Protein AF-A0A7S2Z758-F1 (afdb_monomer)

Structure (mmCIF, N/CA/C/O backbone):
data_AF-A0A7S2Z758-F1
#
_entry.id   AF-A0A7S2Z758-F1
#
loop_
_atom_site.group_PDB
_atom_site.id
_atom_site.type_symbol
_atom_site.label_atom_id
_atom_site.label_alt_id
_atom_site.label_comp_id
_atom_site.label_asym_id
_atom_site.label_entity_id
_atom_site.label_seq_id
_atom_site.pdbx_PDB_ins_code
_atom_site.Cartn_x
_atom_site.Cartn_y
_atom_site.Cartn_z
_atom_site.occupancy
_atom_site.B_iso_or_equiv
_atom_site.auth_seq_id
_atom_site.auth_comp_id
_atom_site.auth_asym_id
_atom_site.auth_atom_id
_atom_site.pdbx_PDB_model_num
ATOM 1 N N . LEU A 1 1 ? -15.219 13.578 10.612 1.00 89.44 1 LEU A N 1
ATOM 2 C CA . LEU A 1 1 ? -15.600 12.662 11.712 1.00 89.44 1 LEU A CA 1
ATOM 3 C C . LEU A 1 1 ? -15.166 11.226 11.411 1.00 89.44 1 LEU A C 1
ATOM 5 O O . LEU A 1 1 ? -14.326 10.723 12.140 1.00 89.44 1 LEU A O 1
ATOM 9 N N . ALA A 1 2 ? -15.621 10.621 10.304 1.00 94.50 2 ALA A N 1
ATOM 10 C CA . ALA A 1 2 ? -15.308 9.230 9.942 1.00 94.50 2 ALA A CA 1
ATOM 11 C C . ALA A 1 2 ? -13.802 8.889 9.897 1.00 94.50 2 ALA A C 1
ATOM 13 O O . ALA A 1 2 ? -13.389 7.896 10.484 1.00 94.50 2 ALA A O 1
ATOM 14 N N . SER A 1 3 ? -12.953 9.737 9.299 1.00 95.25 3 SER A N 1
ATOM 15 C CA . SER A 1 3 ? -11.497 9.493 9.274 1.00 95.25 3 SER A CA 1
ATOM 16 C C . SER A 1 3 ? -10.875 9.416 10.672 1.00 95.25 3 SER A C 1
ATOM 18 O O . SER A 1 3 ? -10.011 8.581 10.897 1.00 95.25 3 SER A O 1
ATOM 20 N N . ARG A 1 4 ? -11.335 10.257 11.611 1.00 95.38 4 ARG A N 1
ATOM 21 C CA . ARG A 1 4 ? -10.859 10.247 13.005 1.00 95.38 4 ARG A CA 1
ATOM 22 C C . ARG A 1 4 ? -11.322 8.997 13.747 1.00 95.38 4 ARG A C 1
ATOM 24 O O . ARG A 1 4 ? -10.575 8.460 14.549 1.00 95.38 4 ARG A O 1
ATOM 31 N N . MET A 1 5 ? -12.539 8.527 13.466 1.00 97.00 5 MET A N 1
ATOM 32 C CA . MET A 1 5 ? -13.032 7.267 14.028 1.00 97.00 5 MET A CA 1
ATOM 33 C C . MET A 1 5 ? -12.197 6.087 13.529 1.00 97.00 5 MET A C 1
ATOM 35 O O . MET A 1 5 ? -11.803 5.252 14.328 1.00 97.00 5 MET A O 1
ATOM 39 N N . LEU A 1 6 ? -11.861 6.049 12.236 1.00 96.88 6 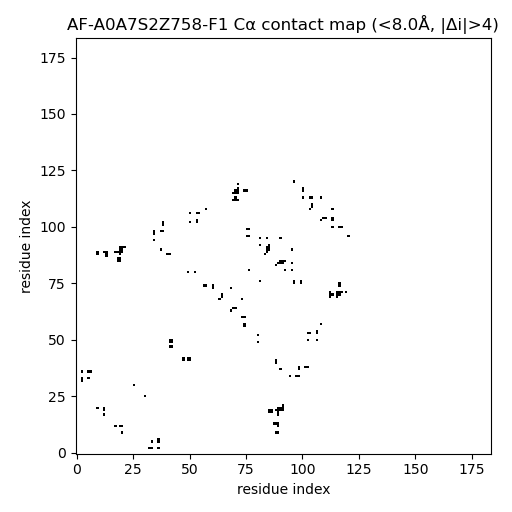LEU A N 1
ATOM 40 C CA . LEU A 1 6 ? -10.988 5.007 11.695 1.00 96.88 6 LEU A CA 1
ATOM 41 C C . LEU A 1 6 ? -9.572 5.065 12.295 1.00 96.88 6 LEU A C 1
ATOM 43 O O . LEU A 1 6 ? -8.995 4.029 12.606 1.00 96.88 6 LEU A O 1
ATOM 47 N N . GLU A 1 7 ? -9.017 6.262 12.500 1.00 95.69 7 GLU A N 1
ATOM 48 C CA . GLU A 1 7 ? -7.741 6.431 13.212 1.00 95.69 7 GLU A CA 1
ATOM 49 C C . GLU A 1 7 ? -7.812 5.924 14.659 1.00 95.69 7 GLU A C 1
ATOM 51 O O . GLU A 1 7 ? -6.873 5.269 15.110 1.00 95.69 7 GLU A O 1
ATOM 56 N N . GLN A 1 8 ? -8.927 6.158 15.357 1.00 97.00 8 GLN A N 1
ATOM 57 C CA . GLN A 1 8 ? -9.147 5.607 16.694 1.00 97.00 8 GLN A CA 1
ATOM 58 C C . GLN A 1 8 ? -9.212 4.075 16.669 1.00 97.00 8 GLN A C 1
ATOM 60 O O . GLN A 1 8 ? -8.537 3.437 17.464 1.00 97.00 8 GLN A O 1
ATOM 65 N N . VAL A 1 9 ? -9.923 3.476 15.707 1.00 96.62 9 VAL A N 1
ATOM 66 C CA . VAL A 1 9 ? -9.974 2.010 15.541 1.00 96.62 9 VAL A CA 1
ATOM 67 C C . VAL A 1 9 ? -8.576 1.424 15.331 1.00 96.62 9 VAL A C 1
ATOM 69 O O . VAL A 1 9 ? -8.248 0.380 15.889 1.00 96.62 9 VAL A O 1
ATOM 72 N N . TYR A 1 10 ? -7.717 2.100 14.565 1.00 96.38 10 TYR A N 1
ATOM 73 C CA . TYR A 1 10 ? -6.323 1.685 14.420 1.00 96.38 10 TYR A CA 1
ATOM 74 C C . TYR A 1 10 ? -5.527 1.783 15.729 1.00 96.38 10 TYR A C 1
ATOM 76 O O . TYR A 1 10 ? -4.690 0.917 15.988 1.00 96.38 10 TYR A O 1
ATOM 84 N N . ALA A 1 11 ? -5.76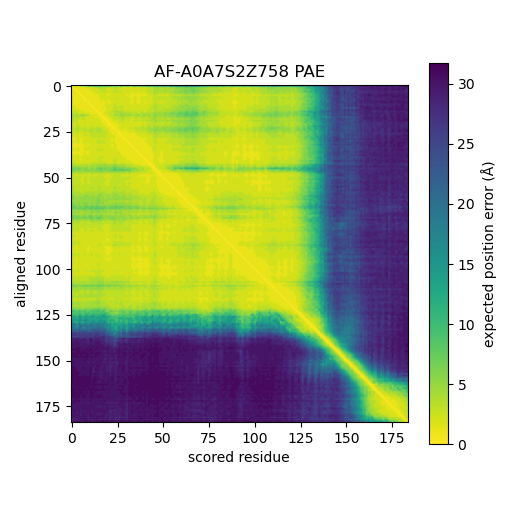8 2.813 16.546 1.00 95.19 11 ALA A N 1
ATOM 85 C CA . ALA A 1 11 ? -5.144 2.946 17.861 1.00 95.19 11 ALA A CA 1
ATOM 86 C C . ALA A 1 11 ? -5.613 1.842 18.822 1.00 95.19 11 ALA A C 1
ATOM 88 O O . ALA A 1 11 ? -4.787 1.239 19.506 1.00 95.19 11 ALA A O 1
ATOM 89 N N . ASP A 1 12 ? -6.905 1.517 18.808 1.00 96.06 12 ASP A N 1
ATOM 90 C CA . ASP A 1 12 ? -7.486 0.444 19.617 1.00 96.06 12 ASP A CA 1
ATOM 91 C C . ASP A 1 12 ? -6.923 -0.924 19.195 1.00 96.06 12 ASP A C 1
ATOM 93 O O . ASP A 1 12 ? -6.497 -1.710 20.041 1.00 96.06 12 ASP A O 1
ATOM 97 N N . ALA A 1 13 ? -6.820 -1.185 17.886 1.00 95.00 13 ALA A N 1
ATOM 98 C CA . ALA A 1 13 ? -6.199 -2.399 17.350 1.00 95.00 13 ALA A CA 1
ATOM 99 C C . ALA A 1 13 ? -4.719 -2.519 17.750 1.00 95.00 13 ALA A C 1
ATOM 101 O O . ALA A 1 13 ? -4.239 -3.611 18.055 1.00 95.00 13 ALA A O 1
ATOM 102 N N . ALA A 1 14 ? -3.988 -1.401 17.775 1.00 93.62 14 ALA A N 1
ATOM 103 C CA . ALA A 1 14 ? -2.616 -1.379 18.264 1.00 93.62 14 ALA A CA 1
ATOM 104 C C . ALA A 1 14 ? -2.531 -1.671 19.770 1.00 93.62 14 ALA A C 1
ATOM 106 O O . ALA A 1 14 ? -1.677 -2.457 20.174 1.00 93.62 14 ALA A O 1
ATOM 107 N N . GLY A 1 15 ? -3.429 -1.093 20.575 1.00 93.88 15 GLY A N 1
ATOM 108 C CA . GLY A 1 15 ? -3.511 -1.342 22.017 1.00 93.88 15 GLY A CA 1
ATOM 109 C C . GLY A 1 15 ? -3.910 -2.777 22.375 1.00 93.88 15 GLY A C 1
ATOM 110 O O . GLY A 1 15 ? -3.473 -3.290 23.398 1.00 93.88 15 GLY A O 1
ATOM 111 N N . ALA A 1 16 ? -4.685 -3.441 21.516 1.00 93.94 16 ALA A N 1
ATOM 112 C CA . ALA A 1 16 ? -5.071 -4.845 21.659 1.00 93.94 16 ALA A CA 1
ATOM 113 C C . ALA A 1 16 ? -4.029 -5.842 21.110 1.00 93.94 16 ALA A C 1
ATOM 115 O O . ALA A 1 16 ? -4.326 -7.029 21.002 1.00 93.94 16 ALA A O 1
ATOM 116 N N . GLU A 1 17 ? -2.842 -5.371 20.709 1.00 92.94 17 GLU A N 1
ATOM 117 C CA . GLU A 1 17 ? -1.785 -6.189 20.094 1.00 92.94 17 GLU A CA 1
ATOM 118 C C . GLU A 1 17 ? -2.247 -6.978 18.851 1.00 92.94 17 GLU A C 1
ATOM 120 O O . GLU A 1 17 ? -1.687 -8.021 18.510 1.00 92.94 17 GLU A O 1
ATOM 125 N N . ALA A 1 18 ? -3.245 -6.462 18.124 1.00 93.56 18 ALA A N 1
ATOM 126 C CA . ALA A 1 18 ? -3.713 -7.091 16.896 1.00 93.56 18 ALA A CA 1
ATOM 127 C C . ALA A 1 18 ? -2.595 -7.136 15.840 1.00 93.56 18 ALA A C 1
ATOM 129 O O . ALA A 1 18 ? -1.751 -6.231 15.753 1.00 93.56 18 ALA A O 1
ATOM 130 N N . LEU A 1 19 ? -2.606 -8.181 15.007 1.00 92.19 19 LEU A N 1
ATOM 131 C CA . LEU A 1 19 ? -1.668 -8.312 13.892 1.00 92.19 19 LEU A CA 1
ATOM 132 C C . LEU A 1 19 ? -1.910 -7.208 12.856 1.00 92.19 19 LEU A C 1
ATOM 134 O O . LEU A 1 19 ? -1.007 -6.438 12.540 1.00 92.19 19 LEU A O 1
ATOM 138 N N . ASP A 1 20 ? -3.146 -7.106 12.378 1.00 94.06 20 ASP A N 1
ATOM 139 C CA . ASP A 1 20 ? -3.601 -6.087 11.446 1.00 94.06 20 ASP A CA 1
ATOM 140 C C . ASP A 1 20 ? -5.108 -5.829 11.595 1.00 94.06 20 ASP A C 1
ATOM 142 O O . ASP A 1 20 ? -5.809 -6.494 12.359 1.00 94.06 20 ASP A O 1
ATOM 146 N N . LEU A 1 21 ? -5.593 -4.807 10.888 1.00 94.12 21 LEU A N 1
ATOM 147 C CA . LEU A 1 21 ? -7.010 -4.500 10.768 1.00 94.12 21 LEU A CA 1
ATOM 148 C C . LEU A 1 21 ? -7.537 -5.007 9.420 1.00 94.12 21 LEU A C 1
ATOM 150 O O . LEU A 1 21 ? -7.081 -4.580 8.352 1.00 94.12 21 LEU A O 1
ATOM 154 N N . THR A 1 22 ? -8.568 -5.844 9.454 1.00 94.50 22 THR A N 1
ATOM 155 C CA . THR A 1 22 ? -9.353 -6.253 8.280 1.00 94.50 22 THR A CA 1
ATOM 156 C C . THR A 1 22 ? -10.796 -5.775 8.422 1.00 94.50 22 THR A C 1
ATOM 158 O O . THR A 1 22 ? -11.238 -5.418 9.511 1.00 94.50 22 THR A O 1
ATOM 161 N N . VAL A 1 23 ? -11.508 -5.670 7.299 1.00 93.00 23 VAL A N 1
ATOM 162 C CA . VAL A 1 23 ? -12.911 -5.240 7.270 1.00 93.00 23 VAL A CA 1
ATOM 163 C C . VAL A 1 23 ? -13.664 -6.195 6.363 1.00 93.00 23 VAL A C 1
ATOM 165 O O . VAL A 1 23 ? -13.212 -6.455 5.247 1.00 93.00 23 VAL A O 1
ATOM 168 N N . GLU A 1 24 ? -14.770 -6.728 6.866 1.00 92.38 24 GLU A N 1
ATOM 169 C CA . GLU A 1 24 ? -15.667 -7.614 6.129 1.00 92.38 24 GLU A CA 1
ATOM 170 C C . GLU A 1 24 ? -16.506 -6.796 5.142 1.00 92.38 24 GLU A C 1
ATOM 172 O O . GLU A 1 24 ? -17.059 -5.763 5.516 1.00 92.38 24 GLU A O 1
ATOM 177 N N . ASP A 1 25 ? -16.529 -7.233 3.880 1.00 90.69 25 ASP A N 1
ATOM 178 C CA . ASP A 1 25 ? -17.309 -6.656 2.777 1.00 90.69 25 ASP A CA 1
ATOM 179 C C . ASP A 1 25 ? -17.416 -5.114 2.790 1.00 90.69 25 ASP A C 1
ATOM 181 O O . ASP A 1 25 ? -18.513 -4.548 2.837 1.00 90.69 25 ASP A O 1
ATOM 185 N N . PRO A 1 26 ? -16.275 -4.393 2.750 1.00 93.25 26 PRO A N 1
ATOM 186 C CA . PRO A 1 26 ? -16.278 -2.944 2.882 1.00 93.25 26 PRO A CA 1
ATOM 187 C C . PRO A 1 26 ? -16.950 -2.278 1.675 1.00 93.25 26 PRO A C 1
ATOM 189 O O . PRO A 1 26 ? -16.609 -2.576 0.525 1.00 93.25 26 PRO A O 1
ATOM 192 N N . SER A 1 27 ? -17.837 -1.310 1.936 1.00 95.62 27 SER A N 1
ATOM 193 C CA . SER A 1 27 ? -18.430 -0.472 0.883 1.00 95.62 27 SER A CA 1
ATOM 194 C C . SER A 1 27 ? -17.355 0.307 0.119 1.00 95.62 27 SER A C 1
ATOM 196 O O . SER A 1 27 ? -16.250 0.525 0.625 1.00 95.62 27 SER A O 1
ATOM 198 N N . GLU A 1 28 ? -17.664 0.753 -1.098 1.00 94.88 28 GLU A N 1
ATOM 199 C CA . GLU A 1 28 ? -16.711 1.512 -1.913 1.00 94.88 28 GLU A CA 1
ATOM 200 C C . GLU A 1 28 ? -16.298 2.824 -1.228 1.00 94.88 28 GLU A C 1
ATOM 202 O O . GLU A 1 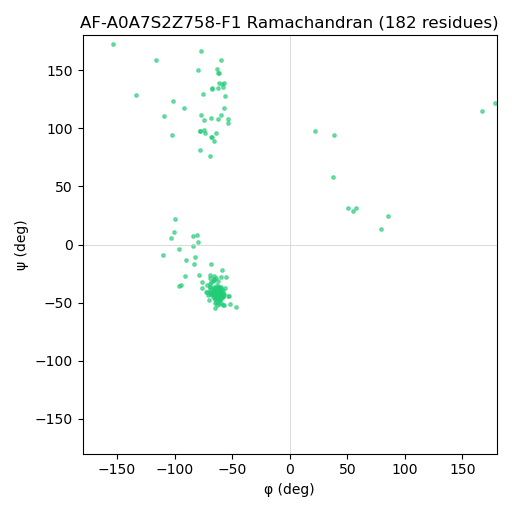28 ? -15.112 3.146 -1.157 1.00 94.88 28 GLU A O 1
ATOM 207 N N . GLU A 1 29 ? -17.248 3.537 -0.623 1.00 96.44 29 GLU A N 1
ATOM 208 C CA . GLU A 1 29 ? -16.993 4.777 0.115 1.00 96.44 29 GLU A CA 1
ATOM 209 C C . GLU A 1 29 ? -16.093 4.529 1.329 1.00 96.44 29 GLU A C 1
ATOM 211 O O . GLU A 1 29 ? -15.197 5.327 1.622 1.00 96.44 29 GLU A O 1
ATOM 216 N N . PHE A 1 30 ? -16.294 3.407 2.030 1.00 96.38 30 PHE A N 1
ATOM 217 C CA . PHE A 1 30 ? -15.425 3.023 3.135 1.00 96.38 30 PHE A CA 1
ATOM 218 C C . PHE A 1 30 ? -14.021 2.662 2.642 1.00 96.38 30 PHE A C 1
ATOM 220 O O . PHE A 1 30 ? -13.039 3.052 3.273 1.00 96.38 30 PHE A O 1
ATOM 227 N N . GLN A 1 31 ? -13.898 1.955 1.514 1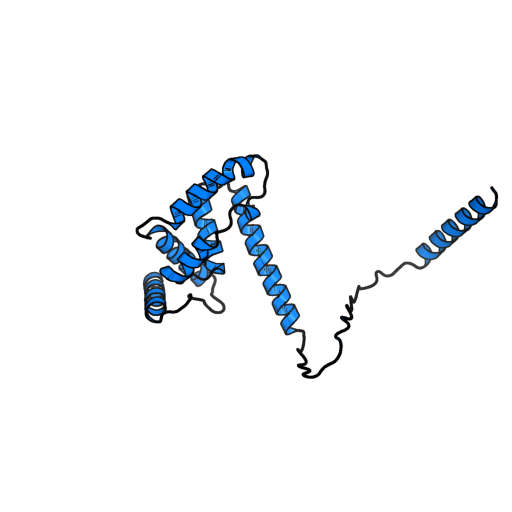.00 95.00 31 GLN A N 1
ATOM 228 C CA . GLN A 1 31 ? -12.597 1.641 0.921 1.00 95.00 31 GLN A CA 1
ATOM 229 C C . GLN A 1 31 ? -11.839 2.916 0.542 1.00 95.00 31 GLN A C 1
ATOM 231 O O . GLN A 1 31 ? -10.686 3.064 0.941 1.00 95.00 31 GLN A O 1
ATOM 236 N N . GLN A 1 32 ? -12.495 3.875 -0.118 1.00 95.62 32 GLN A N 1
ATOM 237 C CA . GLN A 1 32 ? -11.902 5.172 -0.460 1.00 95.62 32 GLN A CA 1
ATOM 238 C C . GLN A 1 32 ? -11.472 5.953 0.791 1.00 95.62 32 GLN A C 1
ATOM 240 O O . GLN A 1 32 ? -10.364 6.497 0.852 1.00 95.62 32 GLN A O 1
ATOM 245 N N . LEU A 1 33 ? -12.321 5.976 1.827 1.00 96.94 33 LEU A N 1
ATOM 246 C CA . LEU A 1 33 ? -11.979 6.571 3.117 1.00 96.94 33 LEU A CA 1
ATOM 247 C C . LEU A 1 33 ? -10.733 5.902 3.705 1.00 96.94 33 LEU A C 1
ATOM 249 O O . LEU A 1 33 ? -9.781 6.598 4.060 1.00 96.94 33 LEU A O 1
ATOM 253 N N . ARG A 1 34 ? -10.724 4.572 3.793 1.00 97.25 34 ARG A N 1
ATOM 254 C CA . ARG A 1 34 ? -9.625 3.791 4.362 1.00 97.25 34 ARG A CA 1
ATOM 255 C C . ARG A 1 34 ? -8.324 4.015 3.604 1.00 97.25 34 ARG A C 1
ATOM 257 O O . ARG A 1 34 ? -7.308 4.294 4.230 1.00 97.25 34 ARG A O 1
ATOM 264 N N . GLU A 1 35 ? -8.365 3.972 2.277 1.00 96.38 35 GLU A N 1
ATOM 265 C CA . GLU A 1 35 ? -7.215 4.249 1.417 1.00 96.38 35 GLU A CA 1
ATOM 266 C C . GLU A 1 35 ? -6.662 5.657 1.671 1.00 96.38 35 GLU A C 1
ATOM 268 O O . GLU A 1 35 ? -5.462 5.818 1.890 1.00 96.38 35 GLU A O 1
ATOM 273 N N . SER A 1 36 ? -7.527 6.673 1.765 1.00 96.31 36 SER A N 1
ATOM 274 C CA . SER A 1 36 ? -7.094 8.045 2.067 1.00 96.31 36 SER A CA 1
ATOM 275 C C . SER A 1 36 ? -6.436 8.187 3.450 1.00 96.31 36 SER A C 1
ATOM 277 O O . SER A 1 36 ? -5.461 8.930 3.605 1.00 96.31 36 SER A O 1
ATOM 279 N N . VAL A 1 37 ? -6.951 7.478 4.464 1.00 97.50 37 VAL A N 1
ATOM 280 C CA . VAL A 1 37 ? -6.396 7.476 5.824 1.00 97.50 37 VAL A CA 1
ATOM 281 C C . VAL A 1 37 ? -5.055 6.754 5.841 1.00 97.50 37 VAL A C 1
ATOM 283 O O . VAL A 1 37 ? -4.080 7.296 6.356 1.00 97.50 37 VAL A O 1
ATOM 286 N N . ASP A 1 38 ? -4.975 5.573 5.240 1.00 97.62 38 ASP A N 1
ATOM 287 C CA . ASP A 1 38 ? -3.761 4.764 5.235 1.00 97.62 38 ASP A CA 1
ATOM 288 C C . ASP A 1 38 ? -2.639 5.435 4.430 1.00 97.62 38 ASP A C 1
ATOM 290 O O . ASP A 1 38 ? -1.515 5.493 4.926 1.00 97.62 38 ASP A O 1
ATOM 294 N N . VAL A 1 39 ? -2.934 6.049 3.269 1.00 97.19 39 VAL A N 1
ATOM 295 C CA . VAL A 1 39 ? -1.967 6.873 2.508 1.00 97.19 39 VAL A CA 1
ATOM 296 C C . VAL A 1 39 ? -1.423 8.012 3.373 1.00 97.19 39 VAL A C 1
ATOM 298 O O . VAL A 1 39 ? -0.226 8.302 3.348 1.00 97.19 39 VAL A O 1
ATOM 301 N N . ARG A 1 40 ? -2.280 8.677 4.155 1.00 95.94 40 ARG A N 1
ATOM 302 C CA . ARG A 1 40 ? -1.832 9.730 5.073 1.00 95.94 40 ARG A CA 1
ATOM 303 C C . ARG A 1 40 ? -0.924 9.156 6.163 1.00 95.94 40 ARG A C 1
ATOM 305 O O . ARG A 1 40 ? 0.145 9.714 6.392 1.00 95.94 40 ARG A O 1
ATOM 312 N N . ARG A 1 41 ? -1.308 8.039 6.787 1.00 95.88 41 ARG A N 1
ATOM 313 C CA . ARG A 1 41 ? -0.551 7.406 7.880 1.00 95.88 41 ARG A CA 1
ATOM 314 C C . ARG A 1 41 ? 0.838 6.947 7.438 1.00 95.88 41 ARG A C 1
ATOM 316 O O . ARG A 1 41 ? 1.808 7.267 8.116 1.00 95.88 41 ARG A O 1
ATOM 323 N N . VAL A 1 42 ? 0.967 6.294 6.278 1.00 96.25 42 VAL A N 1
ATOM 324 C CA . VAL A 1 42 ? 2.286 5.873 5.753 1.00 96.25 42 VAL A CA 1
ATOM 325 C C . VAL A 1 42 ? 3.194 7.055 5.393 1.00 96.25 42 VAL A C 1
ATOM 327 O O . VAL A 1 42 ? 4.412 6.924 5.437 1.00 96.25 42 VAL A O 1
ATOM 330 N N . ARG A 1 43 ? 2.626 8.219 5.047 1.00 94.62 43 ARG A N 1
ATOM 331 C CA . ARG A 1 43 ? 3.388 9.445 4.749 1.00 94.62 43 ARG A CA 1
ATOM 332 C C . ARG A 1 43 ? 3.783 10.238 5.993 1.00 94.62 43 ARG A C 1
ATOM 334 O O . ARG A 1 43 ? 4.623 11.121 5.890 1.00 94.62 43 ARG A O 1
ATOM 341 N N . GLN A 1 44 ? 3.145 9.974 7.129 1.00 92.44 44 GLN A N 1
ATOM 342 C CA . GLN A 1 44 ? 3.353 10.698 8.385 1.00 92.44 44 GLN A CA 1
ATOM 343 C C . GLN A 1 44 ? 4.213 9.921 9.388 1.00 92.44 44 GLN A C 1
ATOM 345 O O . GLN A 1 44 ? 4.399 10.375 10.516 1.00 92.44 44 GLN A O 1
ATOM 350 N N . THR A 1 45 ? 4.757 8.766 9.002 1.00 91.25 45 THR A N 1
ATOM 351 C CA . THR A 1 45 ? 5.738 8.055 9.825 1.00 91.25 45 THR A CA 1
ATOM 352 C C . THR A 1 45 ? 6.985 8.905 10.023 1.00 91.25 45 THR A C 1
ATOM 354 O O . THR A 1 45 ? 7.503 9.474 9.064 1.00 91.25 45 THR A O 1
ATOM 357 N N . SER A 1 46 ? 7.483 8.963 1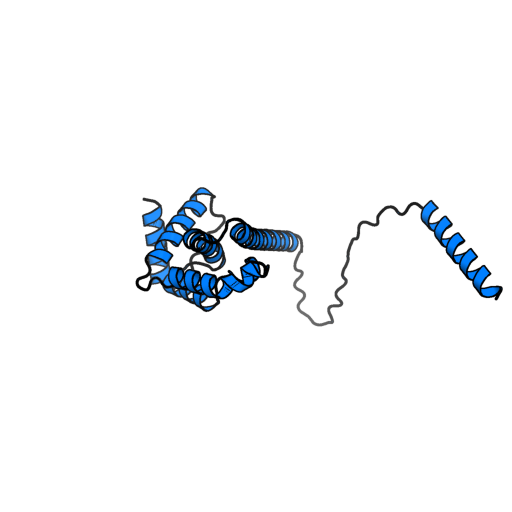1.257 1.00 82.62 46 SER A N 1
ATOM 358 C CA . SER A 1 46 ? 8.569 9.858 11.683 1.00 82.62 46 SER A CA 1
ATOM 359 C C . SER A 1 46 ? 9.860 9.734 10.864 1.00 82.62 46 SER A C 1
ATOM 361 O O . SER A 1 46 ? 10.598 10.706 10.729 1.00 82.62 46 SER A O 1
ATOM 363 N N . ASP A 1 47 ? 10.132 8.565 10.290 1.00 90.44 47 ASP A N 1
ATOM 364 C CA . ASP A 1 47 ? 11.320 8.272 9.486 1.00 90.44 47 ASP A CA 1
ATOM 365 C C . ASP A 1 47 ? 11.103 8.418 7.965 1.00 90.44 47 ASP A C 1
ATOM 367 O O . ASP A 1 47 ? 12.066 8.300 7.194 1.00 90.44 47 ASP A O 1
ATOM 371 N N . ASN A 1 48 ? 9.871 8.707 7.523 1.00 92.81 48 ASN A N 1
ATOM 372 C CA . ASN A 1 48 ? 9.427 8.653 6.125 1.00 92.81 48 ASN A CA 1
ATOM 373 C C . ASN A 1 48 ? 9.773 7.321 5.431 1.00 92.81 48 ASN A C 1
ATOM 375 O O . ASN A 1 48 ? 10.041 7.302 4.227 1.00 92.81 48 ASN A O 1
ATOM 379 N N . PHE A 1 49 ? 9.797 6.211 6.178 1.00 96.12 49 PHE A N 1
ATOM 380 C CA . PHE A 1 49 ? 10.282 4.919 5.691 1.00 96.12 49 PHE A CA 1
ATOM 381 C C . PHE A 1 49 ? 9.635 4.488 4.373 1.00 96.12 49 PHE A C 1
ATOM 383 O O . PHE A 1 49 ? 10.344 4.172 3.423 1.00 96.12 49 PHE A O 1
ATOM 390 N N . TYR A 1 50 ? 8.302 4.512 4.286 1.00 97.19 50 TYR A N 1
ATOM 391 C CA . TYR A 1 50 ? 7.576 4.010 3.113 1.00 97.19 50 TYR A CA 1
ATOM 392 C C . TYR A 1 50 ? 7.844 4.840 1.858 1.00 97.19 50 TYR A C 1
ATOM 394 O O . TYR A 1 50 ? 7.999 4.290 0.771 1.00 97.19 50 TYR A O 1
ATOM 402 N N . VAL A 1 51 ? 7.940 6.161 2.016 1.00 95.81 51 VAL A N 1
ATOM 403 C CA . VAL A 1 51 ? 8.265 7.074 0.914 1.00 95.81 51 VAL A CA 1
ATOM 404 C C . VAL A 1 51 ? 9.682 6.797 0.412 1.00 95.81 51 VAL A C 1
ATOM 406 O O . VAL A 1 51 ? 9.869 6.533 -0.773 1.00 95.81 51 VAL A O 1
ATOM 409 N N . LYS A 1 52 ? 10.660 6.734 1.323 1.00 96.12 52 LYS A N 1
ATOM 410 C CA . LYS A 1 52 ? 12.056 6.413 0.985 1.00 96.12 52 LYS A CA 1
ATOM 411 C C . LYS A 1 52 ? 12.204 5.030 0.356 1.00 96.12 52 LYS A C 1
ATOM 413 O O . LYS A 1 52 ? 13.020 4.855 -0.547 1.00 96.12 52 LYS A O 1
ATOM 418 N N . ALA A 1 53 ? 11.433 4.045 0.818 1.00 96.94 53 ALA A N 1
ATOM 419 C CA . ALA A 1 53 ? 11.436 2.696 0.262 1.00 96.94 53 ALA A CA 1
ATOM 420 C C . ALA A 1 53 ? 10.983 2.703 -1.204 1.00 96.94 53 ALA A C 1
ATOM 422 O O . ALA A 1 53 ? 11.646 2.100 -2.047 1.00 96.94 53 ALA A O 1
ATOM 423 N N . VAL A 1 54 ? 9.917 3.444 -1.528 1.00 97.12 54 VAL A N 1
ATOM 424 C CA . VAL A 1 54 ? 9.455 3.620 -2.912 1.00 97.12 54 VAL A CA 1
ATOM 425 C C . VAL A 1 54 ? 10.488 4.364 -3.758 1.00 97.12 54 VAL A C 1
ATOM 427 O O . VAL A 1 54 ? 10.820 3.904 -4.847 1.00 97.12 54 VAL A O 1
ATOM 430 N N . GLU A 1 55 ? 11.049 5.468 -3.265 1.00 95.88 55 GLU A N 1
ATOM 431 C CA . GLU A 1 55 ? 12.069 6.243 -3.990 1.00 95.88 55 GLU A CA 1
ATOM 432 C C . GLU A 1 55 ? 13.324 5.411 -4.289 1.00 95.88 55 GLU A C 1
ATOM 434 O O . GLU A 1 55 ? 13.855 5.433 -5.404 1.00 95.88 55 GLU A O 1
ATOM 439 N N . THR A 1 56 ? 13.773 4.626 -3.308 1.00 96.44 56 THR A N 1
ATOM 440 C CA . THR A 1 56 ? 14.918 3.717 -3.442 1.00 96.44 56 THR A CA 1
ATOM 441 C C . THR A 1 56 ? 14.617 2.617 -4.453 1.00 96.44 56 THR A C 1
ATOM 443 O O . THR A 1 56 ? 15.445 2.328 -5.319 1.00 96.44 56 THR A O 1
ATOM 446 N N . LEU A 1 57 ? 13.421 2.025 -4.378 1.00 96.44 57 LEU A N 1
ATOM 447 C CA . LEU A 1 57 ? 12.985 0.985 -5.302 1.00 96.44 57 LEU A CA 1
ATOM 448 C C . LEU A 1 57 ? 12.920 1.507 -6.739 1.00 96.44 57 LEU A C 1
ATOM 450 O O . LEU A 1 57 ? 13.496 0.894 -7.634 1.00 96.44 57 LEU A O 1
ATOM 454 N N . LEU A 1 58 ? 12.297 2.666 -6.957 1.00 95.81 58 LEU A N 1
ATOM 455 C CA . LEU A 1 58 ? 12.213 3.294 -8.275 1.00 95.81 58 LEU A CA 1
ATOM 456 C C . LEU A 1 58 ? 13.595 3.630 -8.832 1.00 95.81 58 LEU A C 1
ATOM 458 O O . LEU A 1 58 ? 13.859 3.366 -10.002 1.00 95.81 58 LEU A O 1
ATOM 462 N N . SER A 1 59 ? 14.496 4.155 -8.001 1.00 95.38 59 SER A N 1
ATOM 463 C CA . SER A 1 59 ? 15.867 4.473 -8.415 1.00 95.38 59 SER A CA 1
ATOM 464 C C . SER A 1 59 ? 16.641 3.218 -8.828 1.00 95.38 59 SER A C 1
ATOM 466 O O . SER A 1 59 ? 17.328 3.219 -9.847 1.00 95.38 59 SER A O 1
ATOM 468 N N . LYS A 1 60 ? 16.489 2.122 -8.075 1.00 95.50 60 LYS A N 1
ATOM 469 C CA . LYS A 1 60 ? 17.126 0.832 -8.365 1.00 95.50 60 LYS A CA 1
ATOM 470 C C . LYS A 1 60 ? 16.551 0.161 -9.615 1.00 95.50 60 LYS A C 1
ATOM 472 O O . LYS A 1 60 ? 17.294 -0.444 -10.383 1.00 95.50 60 LYS A O 1
ATOM 477 N N . CYS A 1 61 ? 15.238 0.247 -9.812 1.00 94.81 61 CYS A N 1
ATOM 478 C CA . CYS A 1 61 ? 14.533 -0.448 -10.887 1.00 94.81 61 CYS A CA 1
ATOM 479 C C . CYS A 1 61 ? 14.435 0.362 -12.183 1.00 94.81 61 CYS A C 1
ATOM 481 O O . CYS A 1 61 ? 14.143 -0.229 -13.217 1.00 94.81 61 CYS A O 1
ATOM 483 N N . ARG A 1 62 ? 14.721 1.670 -12.178 1.00 93.19 62 ARG A N 1
ATOM 484 C CA . ARG A 1 62 ? 14.682 2.524 -13.378 1.00 93.19 62 ARG A CA 1
ATOM 485 C C . ARG A 1 62 ? 15.386 1.927 -14.609 1.00 93.19 62 ARG A C 1
ATOM 487 O O . ARG A 1 62 ? 14.703 1.768 -15.616 1.00 93.19 62 ARG A O 1
ATOM 494 N N . PRO A 1 63 ? 16.663 1.498 -14.552 1.00 93.38 63 PRO A N 1
ATOM 495 C CA . PRO A 1 63 ? 17.315 0.914 -15.728 1.00 93.38 63 PRO A CA 1
ATOM 496 C C . PRO A 1 63 ? 16.656 -0.399 -16.178 1.00 93.38 63 PRO A C 1
ATOM 498 O O . PRO A 1 63 ? 16.673 -0.746 -17.352 1.00 93.38 63 PRO A O 1
ATOM 501 N N . MET A 1 64 ? 16.059 -1.156 -15.256 1.00 94.62 64 MET A N 1
ATOM 502 C CA . MET A 1 64 ? 15.357 -2.402 -15.576 1.00 94.62 64 MET A CA 1
ATOM 503 C C . MET A 1 64 ? 14.036 -2.126 -16.303 1.00 94.62 64 MET A C 1
ATOM 505 O O . MET A 1 64 ? 13.719 -2.816 -17.270 1.00 94.62 64 MET A O 1
ATOM 509 N N . LEU A 1 65 ? 13.305 -1.098 -15.868 1.00 92.50 65 LEU A N 1
ATOM 510 C CA . LEU A 1 65 ? 12.078 -0.630 -16.515 1.00 92.50 65 LEU A CA 1
ATOM 511 C C . LEU A 1 65 ? 12.369 -0.081 -17.918 1.00 92.50 65 LEU A C 1
ATOM 513 O O . LEU A 1 65 ? 11.665 -0.421 -18.864 1.00 92.50 65 LEU A O 1
ATOM 517 N N . GLU A 1 66 ? 13.446 0.694 -18.073 1.00 91.44 66 GLU A N 1
ATOM 518 C CA . GLU A 1 66 ? 13.905 1.212 -19.373 1.00 91.44 66 GLU A CA 1
ATOM 519 C C . GLU A 1 66 ? 14.296 0.086 -20.345 1.00 91.44 66 GLU A C 1
ATOM 521 O O . GLU A 1 66 ? 14.064 0.193 -21.546 1.00 91.44 66 GLU A O 1
ATOM 526 N N . ASN A 1 67 ? 14.799 -1.037 -19.823 1.00 93.31 67 ASN A N 1
ATOM 527 C CA . ASN A 1 67 ? 15.086 -2.253 -20.591 1.00 93.31 67 ASN A CA 1
ATOM 528 C C . ASN A 1 67 ? 13.845 -3.130 -20.859 1.00 93.31 67 ASN A C 1
ATOM 530 O O . ASN A 1 67 ? 13.976 -4.254 -21.347 1.00 93.31 67 ASN A O 1
ATOM 534 N N . GLY A 1 68 ? 12.641 -2.654 -20.532 1.00 89.62 68 GLY A N 1
ATOM 535 C CA . GLY A 1 68 ? 11.383 -3.351 -20.803 1.00 89.62 68 GLY A CA 1
ATOM 536 C C . GLY A 1 68 ? 11.045 -4.476 -19.823 1.00 89.62 68 GLY A C 1
ATOM 537 O O . GLY A 1 68 ? 10.140 -5.268 -20.098 1.00 89.62 68 GLY A O 1
ATOM 538 N N . ILE A 1 69 ? 11.733 -4.571 -18.678 1.00 92.19 69 ILE A N 1
ATOM 539 C CA . ILE A 1 69 ? 11.313 -5.486 -17.612 1.00 92.19 69 ILE A CA 1
ATOM 540 C C . ILE A 1 69 ? 9.992 -4.974 -17.036 1.00 92.19 69 ILE A C 1
ATOM 542 O O . ILE A 1 69 ? 9.824 -3.786 -16.767 1.00 92.19 69 ILE A O 1
ATOM 546 N N . ARG A 1 70 ? 9.043 -5.893 -16.854 1.00 91.75 70 ARG A N 1
ATOM 547 C CA . ARG A 1 70 ? 7.691 -5.563 -16.406 1.00 91.75 70 ARG A CA 1
ATOM 548 C C . ARG A 1 70 ? 7.682 -4.913 -15.022 1.00 91.75 70 ARG A C 1
ATOM 550 O O . ARG A 1 70 ? 8.362 -5.368 -14.104 1.00 91.75 70 ARG A O 1
ATOM 557 N N . ALA A 1 71 ? 6.853 -3.889 -14.853 1.00 92.19 71 ALA A N 1
ATOM 558 C CA . ALA A 1 71 ? 6.780 -3.139 -13.604 1.00 92.19 71 ALA A CA 1
ATOM 559 C C . ALA A 1 71 ? 6.168 -3.952 -12.452 1.00 92.19 71 ALA A C 1
ATOM 561 O O . ALA A 1 71 ? 6.600 -3.827 -11.307 1.00 92.19 71 ALA A O 1
ATOM 562 N N . ASP A 1 72 ? 5.204 -4.824 -12.749 1.00 89.44 72 ASP A N 1
ATOM 563 C CA . ASP A 1 72 ? 4.483 -5.622 -11.754 1.00 89.44 72 ASP A CA 1
ATOM 564 C C . ASP A 1 72 ? 5.339 -6.686 -11.058 1.00 89.44 72 ASP A C 1
ATOM 566 O O . ASP A 1 72 ? 4.970 -7.158 -9.986 1.00 89.44 72 ASP A O 1
ATOM 570 N N . THR A 1 73 ? 6.498 -7.031 -11.620 1.00 88.62 73 THR A N 1
ATOM 571 C CA . THR A 1 73 ? 7.456 -7.945 -10.984 1.00 88.62 73 THR A CA 1
ATOM 572 C C . THR A 1 73 ? 8.488 -7.212 -10.129 1.00 88.62 73 THR A C 1
ATOM 574 O O . THR A 1 73 ? 9.015 -7.785 -9.177 1.00 88.62 73 THR A O 1
ATOM 577 N N . LEU A 1 74 ? 8.782 -5.952 -10.456 1.00 92.62 74 LEU A N 1
ATOM 578 C CA . LEU A 1 74 ? 9.846 -5.169 -9.827 1.00 92.62 74 LEU A CA 1
ATOM 579 C C . LEU A 1 74 ? 9.347 -4.273 -8.699 1.00 92.62 74 LEU A C 1
ATOM 581 O O . LEU A 1 74 ? 10.059 -4.061 -7.723 1.00 92.62 74 LEU A O 1
ATOM 585 N N . LEU A 1 75 ? 8.144 -3.720 -8.846 1.00 95.56 75 LEU A N 1
ATOM 586 C CA . LEU A 1 75 ? 7.664 -2.612 -8.023 1.00 95.56 75 LEU A CA 1
ATOM 587 C C . LEU A 1 75 ? 6.733 -3.057 -6.889 1.00 95.56 75 LEU A C 1
ATOM 589 O O . LEU A 1 75 ? 5.957 -2.253 -6.377 1.00 95.56 75 LEU A O 1
ATOM 593 N N . LEU A 1 76 ? 6.804 -4.324 -6.479 1.00 94.06 76 LEU A N 1
ATOM 594 C CA . LEU A 1 76 ? 6.032 -4.843 -5.349 1.00 94.06 76 LEU A CA 1
ATOM 595 C C . LEU A 1 76 ? 6.678 -4.461 -4.005 1.00 94.06 76 LEU A C 1
ATOM 597 O O . LEU A 1 76 ? 7.906 -4.3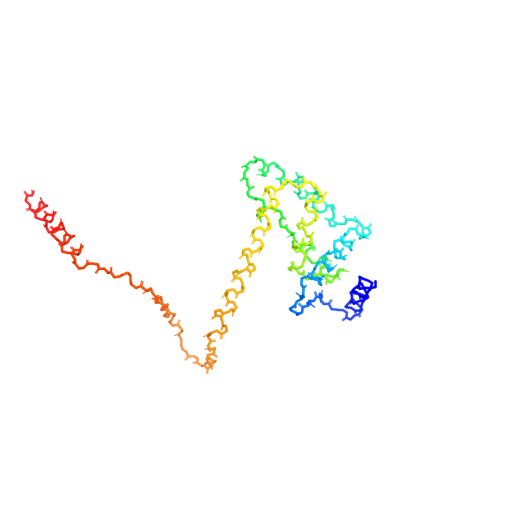70 -3.925 1.00 94.06 76 LEU A O 1
ATOM 601 N N . PRO A 1 77 ? 5.883 -4.289 -2.929 1.00 95.94 77 PRO A N 1
ATOM 602 C CA . PRO A 1 77 ? 6.436 -4.112 -1.594 1.00 95.94 77 PRO A CA 1
ATOM 603 C C . PRO A 1 77 ? 7.305 -5.311 -1.205 1.00 95.94 77 PRO A C 1
ATOM 605 O O . PRO A 1 77 ? 6.944 -6.468 -1.440 1.00 95.94 77 PRO A O 1
ATOM 608 N N . THR A 1 78 ? 8.441 -5.036 -0.578 1.00 95.31 78 THR A N 1
ATOM 609 C CA . THR A 1 78 ? 9.333 -6.060 -0.036 1.00 95.31 78 THR A CA 1
ATOM 610 C C . THR A 1 78 ? 8.790 -6.625 1.282 1.00 95.31 78 THR A C 1
ATOM 612 O O . THR A 1 78 ? 7.870 -6.075 1.894 1.00 95.31 78 THR A O 1
ATOM 615 N N . LYS A 1 79 ? 9.345 -7.755 1.743 1.00 95.56 79 LYS A N 1
ATOM 616 C CA . LYS A 1 79 ? 8.897 -8.416 2.981 1.00 95.56 79 LYS A CA 1
ATOM 617 C C . LYS A 1 79 ? 8.991 -7.488 4.198 1.00 95.56 79 LYS A C 1
ATOM 619 O O . LYS A 1 79 ? 8.050 -7.413 4.974 1.00 95.56 79 LYS A O 1
ATOM 624 N N . ASP A 1 80 ? 10.089 -6.754 4.329 1.00 95.81 80 ASP A N 1
ATOM 625 C CA . ASP A 1 80 ? 10.313 -5.784 5.403 1.00 95.81 80 ASP A CA 1
ATOM 626 C C . ASP A 1 80 ? 9.288 -4.642 5.391 1.00 95.81 80 ASP A C 1
ATOM 628 O O . ASP A 1 80 ? 8.831 -4.227 6.455 1.00 95.81 80 ASP A O 1
ATOM 632 N N . VAL A 1 81 ? 8.863 -4.187 4.208 1.00 97.12 81 VAL A N 1
ATOM 633 C CA . VAL A 1 81 ? 7.796 -3.187 4.070 1.00 97.12 81 VAL A CA 1
ATOM 634 C C . VAL A 1 81 ? 6.463 -3.739 4.576 1.00 97.12 81 VAL A C 1
ATOM 636 O O . VAL A 1 81 ? 5.770 -3.044 5.321 1.00 97.12 81 VAL A O 1
ATOM 639 N N . TYR A 1 82 ? 6.116 -4.983 4.224 1.00 97.25 82 TYR A N 1
ATOM 640 C CA . TYR A 1 82 ? 4.914 -5.634 4.756 1.00 97.25 82 TYR A CA 1
ATOM 641 C C . TYR A 1 82 ? 4.976 -5.788 6.275 1.00 97.25 82 TYR A C 1
ATOM 643 O O . TYR A 1 82 ? 4.060 -5.358 6.970 1.00 97.25 82 TYR A O 1
ATOM 651 N N . ASP A 1 83 ? 6.066 -6.355 6.787 1.00 95.81 83 ASP A N 1
ATOM 652 C CA . ASP A 1 83 ? 6.208 -6.662 8.209 1.00 95.81 83 ASP A CA 1
ATOM 653 C C . ASP A 1 83 ? 6.191 -5.375 9.058 1.00 95.81 83 ASP A C 1
ATOM 655 O O . ASP A 1 83 ? 5.640 -5.352 10.160 1.00 95.81 83 ASP A O 1
ATOM 659 N N . LYS A 1 84 ? 6.754 -4.268 8.547 1.00 95.69 84 LYS A N 1
ATOM 660 C CA . LYS A 1 84 ? 6.688 -2.956 9.208 1.00 95.69 84 LYS A CA 1
ATOM 661 C C . LYS A 1 84 ? 5.270 -2.373 9.180 1.00 95.69 84 LYS A C 1
ATOM 663 O O . LYS A 1 84 ? 4.825 -1.850 10.201 1.00 95.69 84 LYS A O 1
ATOM 668 N N . ALA A 1 85 ? 4.548 -2.494 8.064 1.00 96.31 85 ALA A N 1
ATOM 669 C CA . ALA A 1 85 ? 3.182 -1.981 7.931 1.00 96.31 85 ALA A CA 1
ATOM 670 C C . ALA A 1 85 ? 2.184 -2.714 8.833 1.00 96.31 85 ALA A C 1
ATOM 672 O O . ALA A 1 85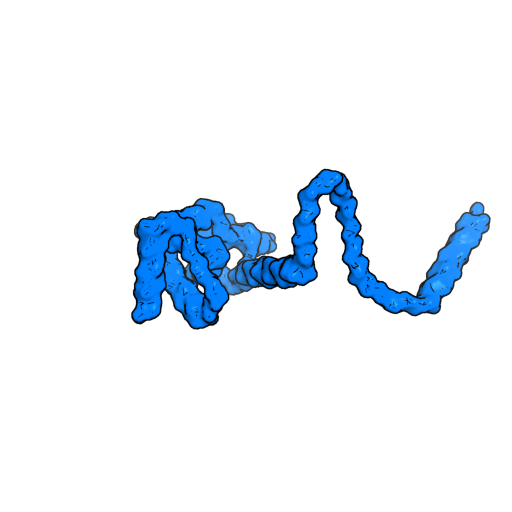 ? 1.363 -2.068 9.488 1.00 96.31 85 ALA A O 1
ATOM 673 N N . GLU A 1 86 ? 2.283 -4.040 8.914 1.00 95.62 86 GLU A N 1
ATOM 674 C CA . GLU A 1 86 ? 1.481 -4.854 9.831 1.00 95.62 86 GLU A CA 1
ATOM 675 C C . GLU A 1 86 ? 1.806 -4.490 11.278 1.00 95.62 86 GLU A C 1
ATOM 677 O O . GLU A 1 86 ? 0.923 -4.106 12.038 1.00 95.62 86 GLU A O 1
ATOM 682 N N . ARG A 1 87 ? 3.090 -4.498 11.654 1.00 93.44 87 ARG A N 1
ATOM 683 C CA . ARG A 1 87 ? 3.492 -4.266 13.044 1.00 93.44 87 ARG A CA 1
ATOM 684 C C . ARG A 1 87 ? 3.144 -2.864 13.542 1.00 93.44 87 ARG A C 1
ATOM 686 O O . ARG A 1 87 ? 2.582 -2.742 14.630 1.00 93.44 87 ARG A O 1
ATOM 693 N N . GLU A 1 88 ? 3.498 -1.829 12.780 1.00 93.44 88 GLU A N 1
ATOM 694 C CA . GLU A 1 88 ? 3.464 -0.430 13.236 1.00 93.44 88 GLU A CA 1
ATOM 695 C C . GLU A 1 88 ? 2.163 0.285 12.874 1.00 93.44 88 GLU A C 1
ATOM 697 O O . GLU A 1 88 ? 1.687 1.123 13.637 1.00 93.44 88 GLU A O 1
ATOM 702 N N . LEU A 1 89 ? 1.577 -0.031 11.717 1.00 95.62 89 LEU A N 1
ATOM 703 C CA . LEU A 1 89 ? 0.394 0.670 11.213 1.00 95.62 89 LEU A CA 1
ATOM 704 C C . LEU A 1 89 ? -0.874 -0.187 11.255 1.00 95.62 89 LEU A C 1
ATOM 706 O O . LEU A 1 89 ? -1.965 0.355 11.052 1.00 95.62 89 LEU A O 1
ATOM 710 N N . LYS A 1 90 ? -0.751 -1.486 11.551 1.00 97.12 90 LYS A N 1
ATOM 711 C CA . LYS A 1 90 ? -1.847 -2.467 11.521 1.00 97.12 90 LYS A CA 1
ATOM 712 C C . LYS A 1 90 ? -2.523 -2.541 10.149 1.00 97.12 90 LYS A C 1
ATOM 714 O O . LYS A 1 90 ? -3.725 -2.774 10.043 1.00 97.12 90 LYS A O 1
ATOM 719 N N . ILE A 1 91 ? -1.759 -2.302 9.082 1.00 97.12 91 ILE A N 1
ATOM 720 C CA . ILE A 1 91 ? -2.261 -2.351 7.707 1.00 97.12 91 ILE A CA 1
ATOM 721 C C . ILE A 1 91 ? -2.055 -3.767 7.165 1.00 97.12 91 ILE A C 1
ATOM 723 O O . ILE A 1 91 ? -0.923 -4.206 6.991 1.00 97.12 91 ILE A O 1
ATOM 727 N N . HIS A 1 92 ? -3.155 -4.447 6.841 1.00 95.75 92 HIS A N 1
ATOM 728 C CA . HIS A 1 92 ? -3.136 -5.762 6.197 1.00 95.75 92 HIS A CA 1
ATOM 729 C C . HIS A 1 92 ? -2.454 -5.718 4.812 1.00 95.75 92 HIS A C 1
ATOM 731 O O . HIS A 1 92 ? -2.606 -4.745 4.063 1.00 95.75 92 HIS A O 1
ATOM 737 N N . ARG A 1 93 ? -1.771 -6.800 4.404 1.00 94.88 93 ARG A N 1
ATOM 738 C CA . ARG A 1 93 ? -0.975 -6.868 3.152 1.00 94.88 93 ARG A CA 1
ATOM 739 C C . ARG A 1 93 ? -1.744 -6.459 1.896 1.00 94.88 93 ARG A C 1
ATOM 741 O O . ARG A 1 93 ? -1.220 -5.723 1.063 1.00 94.88 93 ARG A O 1
ATOM 748 N N . ALA A 1 94 ? -2.986 -6.922 1.747 1.00 93.38 94 ALA A N 1
ATOM 749 C CA . ALA A 1 94 ? -3.808 -6.588 0.580 1.00 93.38 94 ALA A CA 1
ATOM 750 C C . ALA A 1 94 ? -4.121 -5.086 0.507 1.00 93.38 94 ALA A C 1
ATOM 752 O O . ALA A 1 94 ? -4.055 -4.498 -0.570 1.00 93.38 94 ALA A O 1
ATOM 753 N N . GLN A 1 95 ? -4.381 -4.459 1.660 1.00 95.94 95 GLN A N 1
ATOM 754 C CA . GLN A 1 95 ? -4.580 -3.017 1.743 1.00 95.94 95 GLN A CA 1
ATOM 755 C C . GLN A 1 95 ? -3.273 -2.292 1.413 1.00 95.94 95 GLN A C 1
ATOM 757 O O . GLN A 1 95 ? -3.278 -1.377 0.594 1.00 95.94 95 GLN A O 1
ATOM 762 N N . LEU A 1 96 ? -2.140 -2.747 1.963 1.00 97.12 96 LEU A N 1
ATOM 763 C CA . LEU A 1 96 ? -0.834 -2.145 1.697 1.00 97.12 96 LEU A CA 1
ATOM 764 C C . LEU A 1 96 ? -0.494 -2.110 0.204 1.00 97.12 96 LEU A C 1
ATOM 766 O O . LEU A 1 96 ? 0.059 -1.114 -0.244 1.00 97.12 96 LEU A O 1
ATOM 770 N N . ARG A 1 97 ? -0.855 -3.135 -0.581 1.00 96.50 97 ARG A N 1
ATOM 771 C CA . ARG A 1 97 ? -0.634 -3.128 -2.040 1.00 96.50 97 ARG A CA 1
ATOM 772 C C . ARG A 1 97 ? -1.317 -1.946 -2.731 1.00 96.50 97 ARG A C 1
ATOM 774 O O . ARG A 1 97 ? -0.679 -1.272 -3.531 1.00 96.50 97 ARG A O 1
ATOM 781 N N . LYS A 1 98 ? -2.563 -1.635 -2.364 1.00 96.12 98 LYS A N 1
ATOM 782 C CA . LYS A 1 98 ? -3.266 -0.452 -2.885 1.00 96.12 98 LYS A CA 1
ATOM 783 C C . LYS A 1 98 ? -2.578 0.847 -2.460 1.00 96.12 98 LYS A C 1
ATOM 785 O O . LYS A 1 98 ? -2.349 1.737 -3.272 1.00 96.12 98 LYS A O 1
ATOM 790 N N . ILE A 1 99 ? -2.182 0.949 -1.191 1.00 97.56 99 ILE A N 1
ATOM 791 C CA . ILE A 1 99 ? -1.457 2.126 -0.682 1.00 97.56 99 ILE A CA 1
ATOM 792 C C . ILE A 1 99 ? -0.112 2.299 -1.396 1.00 97.56 99 ILE A C 1
ATOM 794 O O . ILE A 1 99 ? 0.281 3.416 -1.723 1.00 97.56 99 ILE A O 1
ATOM 798 N N . TRP A 1 100 ? 0.571 1.198 -1.691 1.00 97.75 100 TRP A N 1
ATOM 799 C CA . TRP A 1 100 ? 1.832 1.185 -2.418 1.00 97.75 100 TRP A CA 1
ATOM 800 C C . TRP A 1 100 ? 1.685 1.728 -3.844 1.00 97.75 100 TRP A C 1
ATOM 802 O O . TRP A 1 100 ? 2.507 2.536 -4.267 1.00 97.75 100 TRP A O 1
ATOM 812 N N . GLU A 1 101 ? 0.603 1.381 -4.550 1.00 97.00 101 GLU A N 1
ATOM 813 C CA . GLU A 1 101 ? 0.258 1.955 -5.863 1.00 97.00 101 GLU A CA 1
ATOM 814 C C . GLU A 1 101 ? 0.115 3.485 -5.790 1.00 97.00 101 GLU A C 1
ATOM 816 O O . GLU A 1 101 ? 0.636 4.209 -6.644 1.00 97.00 101 GLU A O 1
ATOM 821 N N . HIS A 1 102 ? -0.521 4.005 -4.734 1.00 96.94 102 HIS A N 1
ATOM 822 C CA . HIS A 1 102 ? -0.603 5.450 -4.507 1.00 96.94 102 HIS A CA 1
ATOM 823 C C . HIS A 1 102 ? 0.765 6.081 -4.254 1.00 96.94 102 HIS A C 1
ATOM 825 O O . HIS A 1 102 ? 1.044 7.154 -4.789 1.00 96.94 102 HIS A O 1
ATOM 831 N N . LEU A 1 103 ? 1.626 5.438 -3.464 1.00 97.25 103 LEU A N 1
ATOM 832 C CA . LEU A 1 103 ? 2.971 5.949 -3.206 1.00 97.25 103 LEU A CA 1
ATOM 833 C C . LEU A 1 103 ? 3.830 5.955 -4.475 1.00 97.25 103 LEU A C 1
ATOM 835 O O . LEU A 1 103 ? 4.490 6.955 -4.741 1.00 97.25 103 LEU A O 1
ATOM 839 N N . LEU A 1 104 ? 3.766 4.901 -5.294 1.00 97.31 104 LEU A N 1
ATOM 840 C CA . LEU A 1 104 ? 4.440 4.835 -6.596 1.00 97.31 104 LEU A CA 1
ATOM 841 C C . LEU A 1 104 ? 3.984 5.969 -7.520 1.00 97.31 104 LEU A C 1
ATOM 843 O O . LEU A 1 104 ? 4.812 6.646 -8.131 1.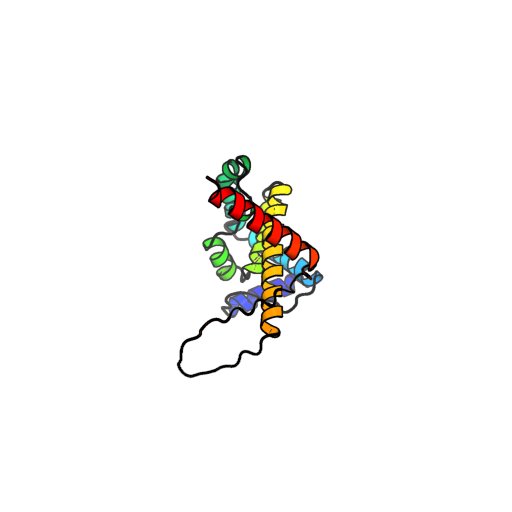00 97.31 104 LEU A O 1
ATOM 847 N N . ARG A 1 105 ? 2.671 6.227 -7.575 1.00 96.50 105 ARG A N 1
ATOM 848 C CA . ARG A 1 105 ? 2.109 7.351 -8.333 1.00 96.50 105 ARG A CA 1
ATOM 849 C C . ARG A 1 105 ? 2.622 8.699 -7.827 1.00 96.50 105 ARG A C 1
ATOM 851 O O . ARG A 1 105 ? 2.988 9.551 -8.631 1.00 96.50 105 ARG A O 1
ATOM 858 N N . LEU A 1 106 ? 2.637 8.903 -6.509 1.00 94.81 106 LEU A N 1
ATOM 859 C CA . LEU A 1 106 ? 3.120 10.143 -5.890 1.00 94.81 106 LEU A CA 1
ATOM 860 C C . LEU A 1 106 ? 4.626 10.351 -6.095 1.00 94.81 106 LEU A C 1
ATOM 862 O O . LEU A 1 106 ? 5.062 11.491 -6.217 1.00 94.81 106 LEU A O 1
ATOM 866 N N . ALA A 1 107 ? 5.397 9.268 -6.174 1.00 95.00 107 ALA A N 1
ATOM 867 C CA . ALA A 1 107 ? 6.827 9.287 -6.470 1.00 95.00 107 ALA A CA 1
ATOM 868 C C . ALA A 1 107 ? 7.144 9.444 -7.973 1.00 95.00 107 ALA A C 1
ATOM 870 O O . ALA A 1 107 ? 8.312 9.450 -8.361 1.00 95.00 107 ALA A O 1
ATOM 871 N N . GLY A 1 108 ? 6.122 9.590 -8.824 1.00 94.25 108 GLY A N 1
ATOM 872 C CA . GLY A 1 108 ? 6.287 9.902 -10.242 1.00 94.25 108 GLY A CA 1
ATOM 873 C C . GLY A 1 108 ? 6.521 8.695 -11.148 1.00 94.25 108 GLY A C 1
ATOM 874 O O . GLY A 1 108 ? 7.106 8.864 -12.217 1.00 94.25 108 GLY A O 1
ATOM 875 N N . LEU A 1 109 ? 6.082 7.491 -10.755 1.00 95.38 109 LEU A N 1
ATOM 876 C CA . LEU A 1 109 ? 6.030 6.355 -11.680 1.00 95.38 109 LEU A CA 1
ATOM 877 C C . LEU A 1 109 ? 5.158 6.707 -12.895 1.00 95.38 109 LEU A C 1
ATOM 879 O O . LEU A 1 109 ? 4.093 7.318 -12.753 1.00 95.38 109 LEU A O 1
ATOM 883 N N . ASP A 1 110 ? 5.600 6.310 -14.087 1.00 93.75 110 ASP A N 1
ATOM 884 C CA . ASP A 1 110 ? 4.841 6.539 -15.306 1.00 93.75 110 ASP A CA 1
ATOM 885 C C . ASP A 1 110 ? 3.497 5.794 -15.278 1.00 93.75 110 ASP A C 1
ATOM 887 O O . ASP A 1 110 ? 3.320 4.750 -14.641 1.00 93.75 110 ASP A O 1
ATOM 891 N N . ARG A 1 111 ? 2.512 6.358 -15.980 1.00 94.75 111 ARG A N 1
ATOM 892 C CA . ARG A 1 111 ? 1.141 5.843 -15.967 1.00 94.75 111 ARG A CA 1
ATOM 893 C C . ARG A 1 111 ? 1.056 4.401 -16.475 1.00 94.75 111 ARG A C 1
ATOM 895 O O . ARG A 1 111 ? 0.281 3.629 -15.922 1.00 94.75 111 ARG A O 1
ATOM 902 N N . GLN A 1 112 ? 1.830 4.042 -17.496 1.00 93.88 112 GLN A N 1
ATOM 903 C CA . GLN A 1 112 ? 1.759 2.724 -18.123 1.00 93.88 112 GLN A CA 1
ATOM 904 C C . GLN A 1 112 ? 2.322 1.637 -17.198 1.00 93.88 112 GLN A C 1
ATOM 906 O O . GLN A 1 112 ? 1.708 0.582 -17.038 1.00 93.88 112 GLN A O 1
ATOM 911 N N . ALA A 1 113 ? 3.453 1.893 -16.543 1.00 94.06 113 ALA A N 1
ATOM 912 C CA . ALA A 1 113 ? 4.016 1.009 -15.532 1.00 94.06 113 ALA A CA 1
ATOM 913 C C . ALA A 1 113 ? 3.089 0.882 -14.317 1.00 94.06 113 ALA A C 1
ATOM 915 O O . ALA A 1 113 ? 2.878 -0.223 -13.819 1.00 94.06 113 ALA A O 1
ATOM 916 N N . LEU A 1 114 ? 2.479 1.985 -13.869 1.00 96.12 114 LEU A N 1
ATOM 917 C CA . LEU A 1 114 ? 1.493 1.942 -12.790 1.00 96.12 114 LEU A CA 1
ATOM 918 C C . LEU A 1 114 ? 0.275 1.084 -13.170 1.00 96.12 114 LEU A C 1
ATOM 920 O O . LEU A 1 114 ? -0.170 0.268 -12.366 1.00 96.12 114 LEU A O 1
ATOM 924 N N . GLU A 1 115 ? -0.237 1.218 -14.396 1.00 95.44 115 GLU A N 1
ATOM 925 C CA . GLU A 1 115 ? -1.339 0.394 -14.908 1.00 95.44 115 GLU A CA 1
ATOM 926 C C . GLU A 1 115 ? -0.981 -1.101 -14.916 1.00 95.44 115 GLU A C 1
ATOM 928 O O . GLU A 1 115 ? -1.829 -1.918 -14.562 1.00 95.44 115 GLU A O 1
ATOM 933 N N . GLN A 1 116 ? 0.269 -1.476 -15.221 1.00 94.19 116 GLN A N 1
ATOM 934 C CA . GLN A 1 116 ? 0.726 -2.872 -15.113 1.00 94.19 116 GLN A CA 1
ATOM 935 C C . GLN A 1 116 ? 0.672 -3.387 -13.669 1.00 94.19 116 GLN A C 1
ATOM 937 O O . GLN A 1 116 ? 0.161 -4.483 -13.430 1.00 94.19 116 GLN A O 1
ATOM 942 N N . VAL A 1 117 ? 1.164 -2.599 -12.706 1.00 95.00 117 VAL A N 1
ATOM 943 C CA . VAL A 1 117 ? 1.152 -2.959 -11.276 1.00 95.00 117 VAL A CA 1
ATOM 944 C C . VAL A 1 117 ? -0.287 -3.150 -10.781 1.00 95.00 117 VAL A C 1
ATOM 946 O O . VAL A 1 117 ? -0.606 -4.180 -10.181 1.00 95.00 117 VAL A O 1
ATOM 949 N N . VAL A 1 118 ? -1.174 -2.201 -11.097 1.00 95.12 118 VAL A N 1
ATOM 950 C CA . VAL A 1 118 ? -2.597 -2.257 -10.727 1.00 95.12 118 VAL A CA 1
ATOM 951 C C . VAL A 1 118 ? -3.287 -3.454 -11.388 1.00 95.12 118 VAL A C 1
ATOM 953 O O . VAL A 1 118 ? -4.008 -4.199 -10.722 1.00 95.12 118 VAL A O 1
ATOM 956 N N . ALA A 1 119 ? -3.056 -3.678 -12.686 1.00 92.62 119 ALA A N 1
ATOM 957 C CA . ALA A 1 119 ? -3.651 -4.790 -13.423 1.00 92.62 119 ALA A CA 1
ATOM 958 C C . ALA A 1 119 ? -3.238 -6.144 -12.835 1.00 92.62 119 ALA A C 1
ATOM 960 O O . ALA A 1 119 ? -4.084 -7.026 -12.674 1.00 92.62 119 ALA A O 1
ATOM 961 N N . HIS A 1 120 ? -1.967 -6.296 -12.451 1.00 91.94 120 HIS A N 1
ATOM 962 C CA . HIS A 1 120 ? -1.486 -7.499 -11.782 1.00 91.94 120 HIS A CA 1
ATOM 963 C C . HIS A 1 120 ? -2.237 -7.747 -10.466 1.00 91.94 120 HIS A C 1
ATOM 965 O O . HIS A 1 120 ? -2.799 -8.832 -10.286 1.00 91.94 120 HIS A O 1
ATOM 971 N N . ARG A 1 121 ? -2.353 -6.739 -9.587 1.00 92.31 121 ARG A N 1
ATOM 972 C CA . ARG A 1 121 ? -3.116 -6.867 -8.332 1.00 92.31 121 ARG A CA 1
ATOM 973 C C . ARG A 1 121 ? -4.570 -7.261 -8.594 1.00 92.31 121 ARG A C 1
ATOM 975 O O . ARG A 1 121 ? -5.042 -8.252 -8.038 1.00 92.31 121 ARG A O 1
ATOM 982 N N . VAL A 1 122 ? -5.274 -6.532 -9.457 1.00 89.62 122 VAL A N 1
ATOM 983 C CA . VAL A 1 122 ? -6.690 -6.813 -9.755 1.00 89.62 122 VAL A CA 1
ATOM 984 C C . VAL A 1 122 ? -6.856 -8.225 -10.323 1.00 89.62 122 VAL A C 1
ATOM 986 O O . VAL A 1 122 ? -7.771 -8.948 -9.931 1.00 89.62 122 VAL A O 1
ATOM 989 N N . SER A 1 123 ? -5.945 -8.666 -11.194 1.00 87.44 123 SER A N 1
ATOM 990 C CA . SER A 1 123 ? -5.978 -10.023 -11.746 1.00 87.44 123 SER A CA 1
ATOM 991 C C . SER A 1 123 ? -5.781 -11.107 -10.677 1.00 87.44 123 SER A C 1
ATOM 993 O O . SER A 1 123 ? -6.473 -12.131 -10.719 1.00 87.44 123 SER A O 1
ATOM 995 N N . SER A 1 124 ? -4.912 -10.872 -9.684 1.00 82.19 124 SER A N 1
ATOM 996 C CA . SER A 1 124 ? -4.740 -11.787 -8.548 1.00 82.19 124 SER A CA 1
ATOM 997 C C . SER A 1 124 ? -5.994 -11.862 -7.674 1.00 82.19 124 SER A C 1
ATOM 999 O O . SER A 1 124 ? -6.446 -12.960 -7.365 1.00 82.19 124 SER A O 1
ATOM 1001 N N . GLU A 1 125 ? -6.641 -10.728 -7.389 1.00 80.81 125 GLU A N 1
ATOM 1002 C CA . GLU A 1 125 ? -7.868 -10.678 -6.580 1.00 80.81 125 GLU A CA 1
ATOM 1003 C C . GLU A 1 125 ? -9.043 -11.390 -7.268 1.00 80.81 125 GLU A C 1
ATOM 1005 O O . GLU A 1 125 ? -9.791 -12.136 -6.637 1.00 80.81 125 GLU A O 1
ATOM 1010 N N . VAL A 1 126 ? -9.207 -11.199 -8.582 1.00 74.00 126 VAL A N 1
ATOM 1011 C CA . VAL A 1 126 ? -10.249 -11.890 -9.363 1.00 74.00 126 VAL A CA 1
ATOM 1012 C C . VAL A 1 126 ? -10.000 -13.396 -9.392 1.00 74.00 126 VAL A C 1
ATOM 1014 O O . VAL A 1 126 ? -10.943 -14.182 -9.286 1.00 74.00 126 VAL A O 1
ATOM 1017 N N . SER A 1 127 ? -8.742 -13.811 -9.529 1.00 71.50 127 SER A N 1
ATOM 1018 C CA . SER A 1 127 ? -8.378 -15.229 -9.535 1.00 71.50 127 SER A CA 1
ATOM 1019 C C . SER A 1 127 ? -8.651 -15.880 -8.177 1.00 71.50 127 SER A C 1
ATOM 1021 O O . SER A 1 127 ? -9.250 -16.952 -8.130 1.00 71.50 127 SER A O 1
ATOM 1023 N N . GLU A 1 128 ? -8.304 -15.208 -7.077 1.00 69.12 128 GLU A N 1
ATOM 1024 C CA . GLU A 1 128 ? -8.605 -15.654 -5.711 1.00 69.12 128 GLU A CA 1
ATOM 1025 C C . GLU A 1 128 ? -10.116 -15.780 -5.468 1.00 69.12 128 GLU A C 1
ATOM 1027 O O . GLU A 1 128 ? -10.575 -16.813 -4.977 1.00 69.12 128 GLU A O 1
ATOM 1032 N N . LYS A 1 129 ? -10.913 -14.789 -5.895 1.0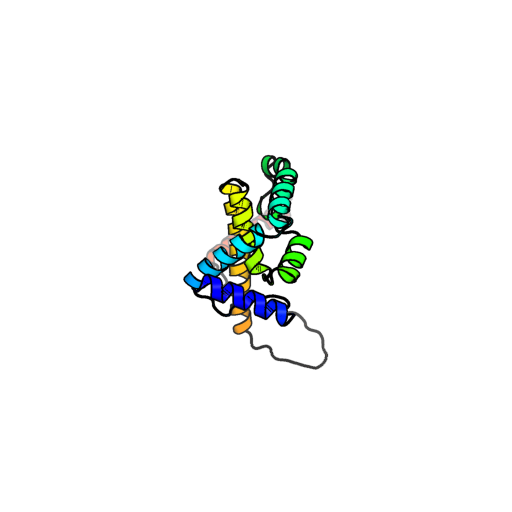0 69.69 129 LYS A N 1
ATOM 1033 C CA . LYS A 1 129 ? -12.382 -14.850 -5.802 1.00 69.69 129 LYS A CA 1
ATOM 1034 C C . LYS A 1 129 ? -12.963 -16.031 -6.578 1.00 69.69 129 LYS A C 1
ATOM 1036 O O . LYS A 1 129 ? -13.766 -16.782 -6.028 1.00 69.69 129 LYS A O 1
ATOM 1041 N N . ARG A 1 130 ? -12.506 -16.258 -7.816 1.00 68.38 130 ARG A N 1
ATOM 1042 C CA . ARG A 1 130 ? -12.935 -17.407 -8.638 1.00 68.38 130 ARG A CA 1
ATOM 1043 C C . ARG A 1 130 ? -12.579 -18.746 -7.992 1.00 68.38 130 ARG A C 1
ATOM 1045 O O . ARG A 1 130 ? -13.376 -19.680 -8.041 1.00 68.38 130 ARG A O 1
ATOM 1052 N N . LEU A 1 131 ? -11.395 -18.852 -7.388 1.00 66.75 131 LEU A N 1
ATOM 1053 C CA . LEU A 1 131 ? -10.989 -20.051 -6.651 1.00 66.75 131 LEU A CA 1
ATOM 1054 C C . LEU A 1 131 ? -11.877 -20.279 -5.424 1.00 66.75 131 LEU A C 1
ATOM 1056 O O . LEU A 1 131 ? -12.277 -21.414 -5.169 1.00 66.75 131 LEU A O 1
ATOM 1060 N N . TRP A 1 132 ? -12.228 -19.217 -4.698 1.00 60.00 132 TRP A N 1
ATOM 1061 C CA . TRP A 1 132 ? -13.089 -19.302 -3.521 1.00 60.00 132 TRP A CA 1
ATOM 1062 C C . TRP A 1 132 ? -14.536 -19.685 -3.868 1.00 60.00 132 TRP A C 1
ATOM 1064 O O . TRP A 1 132 ? -15.111 -20.569 -3.236 1.00 60.00 132 TRP A O 1
ATOM 1074 N N . GLU A 1 133 ? -15.108 -19.108 -4.925 1.00 66.19 133 GLU A N 1
ATOM 1075 C CA . GLU A 1 133 ? -16.427 -19.491 -5.458 1.00 66.19 133 GLU A CA 1
ATOM 1076 C C . GLU A 1 133 ? -16.443 -20.944 -5.965 1.00 66.19 133 GLU A C 1
ATOM 1078 O O . GLU A 1 133 ? -17.378 -21.708 -5.698 1.00 66.19 133 GLU A O 1
ATOM 1083 N N . GLY A 1 134 ? -15.363 -21.368 -6.630 1.00 60.84 134 GLY A N 1
ATOM 1084 C CA . GLY A 1 134 ? -15.166 -22.754 -7.050 1.00 60.84 134 GLY A CA 1
ATOM 1085 C C . GLY A 1 134 ? -14.998 -23.731 -5.880 1.00 60.84 134 GLY A C 1
ATOM 1086 O O . GLY A 1 134 ? -15.404 -24.888 -5.992 1.00 60.84 134 GLY A O 1
ATOM 1087 N N . ALA A 1 135 ? -14.438 -23.284 -4.753 1.00 58.88 135 ALA A N 1
ATOM 1088 C CA . ALA A 1 135 ? -14.300 -24.075 -3.530 1.00 58.88 135 ALA A CA 1
ATOM 1089 C C . ALA A 1 135 ? -15.624 -24.193 -2.758 1.00 58.88 135 ALA A C 1
ATOM 1091 O O . ALA A 1 135 ? -15.938 -25.276 -2.274 1.00 58.88 135 ALA A O 1
ATOM 1092 N N . LYS A 1 136 ? -16.448 -23.136 -2.715 1.00 56.62 136 LYS A N 1
ATOM 1093 C CA . LYS A 1 136 ? -17.801 -23.181 -2.123 1.00 56.62 136 LYS A CA 1
ATOM 1094 C C . LYS A 1 136 ? -18.724 -24.201 -2.794 1.00 56.62 136 LYS A C 1
ATOM 1096 O O . LYS A 1 136 ? -19.611 -24.742 -2.146 1.00 56.62 136 LYS A O 1
ATOM 1101 N N . SER A 1 137 ? -18.494 -24.482 -4.076 1.00 52.31 137 SER A N 1
ATOM 1102 C CA . SER A 1 137 ? -19.258 -25.471 -4.850 1.00 52.31 137 SER A CA 1
ATOM 1103 C C . SER A 1 137 ? -18.757 -26.913 -4.670 1.00 52.31 137 SER A C 1
ATOM 1105 O O . SER A 1 137 ? -19.322 -27.836 -5.254 1.00 52.31 137 SER A O 1
ATOM 1107 N N . LYS A 1 138 ? -17.693 -27.133 -3.887 1.00 51.72 138 LYS A N 1
ATOM 1108 C CA . LYS A 1 138 ? -17.150 -28.463 -3.589 1.00 51.72 138 LYS A CA 1
ATOM 1109 C C . LYS A 1 138 ? -17.448 -28.814 -2.134 1.00 51.72 138 LYS A C 1
ATOM 1111 O O . LYS A 1 138 ? -16.848 -28.260 -1.219 1.00 51.72 138 LYS A O 1
ATOM 1116 N N . HIS A 1 139 ? -18.342 -29.776 -1.915 1.00 43.16 139 HIS A N 1
ATOM 1117 C CA . HIS A 1 139 ? -18.482 -30.416 -0.609 1.00 43.16 139 HIS A CA 1
ATOM 1118 C C . HIS A 1 139 ? -17.166 -31.124 -0.260 1.00 43.16 139 HIS A C 1
ATOM 1120 O O . HIS A 1 139 ? -16.812 -32.133 -0.871 1.00 43.16 139 HIS A O 1
ATOM 1126 N N . LEU A 1 140 ? -16.424 -30.577 0.704 1.00 40.00 140 LEU A N 1
ATOM 1127 C CA . LEU A 1 140 ? -15.279 -31.241 1.320 1.00 40.00 140 LEU A CA 1
ATOM 1128 C C . LEU A 1 140 ? -15.801 -32.421 2.147 1.00 40.00 140 LEU A C 1
ATOM 1130 O O . LEU A 1 140 ? -16.175 -32.267 3.307 1.00 40.00 140 LEU A O 1
ATOM 1134 N N . PHE A 1 141 ? -15.857 -33.603 1.536 1.00 32.91 141 PHE A N 1
ATOM 1135 C CA . PHE A 1 141 ? -15.996 -34.845 2.285 1.00 32.91 141 PHE A CA 1
ATOM 1136 C C . PHE A 1 141 ? -14.702 -35.077 3.063 1.00 32.91 141 PHE A C 1
ATOM 1138 O O . PHE A 1 141 ? -13.652 -35.358 2.487 1.00 32.91 141 PHE A O 1
ATOM 1145 N N . ASN A 1 142 ? -14.785 -34.923 4.380 1.00 33.22 142 ASN A N 1
ATOM 1146 C CA . ASN A 1 142 ? -13.699 -35.238 5.289 1.00 33.22 142 ASN A CA 1
ATOM 1147 C C . ASN A 1 142 ? -13.664 -36.763 5.477 1.00 33.22 142 ASN A C 1
ATOM 1149 O O . ASN A 1 142 ? -14.459 -37.311 6.238 1.00 33.22 142 ASN A O 1
ATOM 1153 N N . PHE A 1 143 ? -12.790 -37.453 4.745 1.00 33.22 143 PHE A N 1
ATOM 1154 C CA . PHE A 1 143 ? -12.501 -38.868 4.976 1.00 33.22 143 PHE A CA 1
ATOM 1155 C C . PHE A 1 143 ? -11.179 -38.985 5.722 1.00 33.22 143 PHE A C 1
ATOM 1157 O O . PHE A 1 143 ? -10.103 -39.009 5.128 1.00 33.22 143 PHE A O 1
ATOM 1164 N N . ASN A 1 144 ? -11.280 -39.071 7.044 1.00 37.75 144 ASN A N 1
ATOM 1165 C CA . ASN A 1 144 ? -10.206 -39.602 7.863 1.00 37.75 144 ASN A CA 1
ATOM 1166 C C . ASN A 1 144 ? -10.255 -41.133 7.740 1.00 37.75 144 ASN A C 1
ATOM 1168 O O . ASN A 1 144 ? -11.120 -41.766 8.343 1.00 37.75 144 ASN A O 1
ATOM 1172 N N . ASN A 1 145 ? -9.422 -41.690 6.859 1.00 36.47 145 ASN A N 1
ATOM 1173 C CA . ASN A 1 145 ? -8.620 -42.904 7.068 1.00 36.47 145 ASN A CA 1
ATOM 1174 C C . ASN A 1 145 ? -8.044 -43.395 5.732 1.00 36.47 145 ASN A C 1
ATOM 1176 O O . ASN A 1 145 ? -8.779 -43.792 4.831 1.00 36.47 145 ASN A O 1
ATOM 1180 N N . ASP A 1 146 ? -6.716 -43.335 5.650 1.00 44.88 146 ASP A N 1
ATOM 1181 C CA . ASP A 1 146 ? -5.793 -44.186 4.897 1.00 44.88 146 ASP A CA 1
ATOM 1182 C C . ASP A 1 146 ? -6.357 -44.964 3.699 1.00 44.88 146 ASP A C 1
ATOM 1184 O O . ASP A 1 146 ? -6.870 -46.074 3.834 1.00 44.88 146 ASP A O 1
ATOM 1188 N N . ASN A 1 147 ? -6.167 -44.407 2.499 1.00 36.81 147 ASN A N 1
ATOM 1189 C CA . ASN A 1 147 ? -5.444 -45.062 1.401 1.00 36.81 147 ASN A CA 1
ATOM 1190 C C . ASN A 1 147 ? -5.448 -44.172 0.145 1.00 36.81 147 ASN A C 1
ATOM 1192 O O . ASN A 1 147 ? -6.494 -43.818 -0.383 1.00 36.81 147 ASN A O 1
ATOM 1196 N N . PHE A 1 148 ? -4.242 -43.835 -0.320 1.00 30.97 148 PHE A N 1
ATOM 1197 C CA . PHE A 1 148 ? -3.875 -43.455 -1.691 1.00 30.97 148 PHE A CA 1
ATOM 1198 C C . PHE A 1 148 ? -4.881 -42.584 -2.483 1.00 30.97 148 PHE A C 1
ATOM 1200 O O . PHE A 1 148 ? -5.745 -43.084 -3.203 1.00 30.97 148 PHE A O 1
ATOM 1207 N N . ILE A 1 149 ? -4.707 -41.256 -2.451 1.00 32.44 149 ILE A N 1
ATOM 1208 C CA . ILE A 1 149 ? -5.434 -40.357 -3.361 1.00 32.44 149 ILE A CA 1
ATOM 1209 C C . ILE A 1 149 ? -4.825 -40.472 -4.763 1.00 32.44 149 ILE A C 1
ATOM 1211 O O . ILE A 1 149 ? -3.831 -39.825 -5.090 1.00 32.44 149 ILE A O 1
ATOM 1215 N N . MET A 1 150 ? -5.461 -41.274 -5.615 1.00 28.38 150 MET A N 1
ATOM 1216 C CA . MET A 1 150 ? -5.358 -41.128 -7.062 1.00 28.38 150 MET A CA 1
ATOM 1217 C C . MET A 1 150 ? -6.197 -39.903 -7.450 1.00 28.38 150 MET A C 1
ATOM 1219 O O . MET A 1 150 ? -7.424 -39.916 -7.377 1.00 28.38 150 MET A O 1
ATOM 1223 N N . THR A 1 151 ? -5.539 -38.804 -7.810 1.00 37.62 151 THR A N 1
ATOM 1224 C CA . THR A 1 151 ? -6.196 -37.600 -8.323 1.00 37.62 151 THR A CA 1
ATOM 1225 C C . THR A 1 151 ? -6.808 -37.892 -9.694 1.00 37.62 151 THR A C 1
ATOM 1227 O O . THR A 1 151 ? -6.163 -37.733 -10.727 1.00 37.62 151 THR A O 1
ATOM 1230 N N . SER A 1 152 ? -8.082 -38.290 -9.745 1.00 32.41 152 SER A N 1
ATOM 1231 C CA . SER A 1 152 ? -8.830 -38.264 -11.003 1.00 32.41 152 SER A CA 1
ATOM 1232 C C . SER A 1 152 ? -9.165 -36.810 -11.348 1.00 32.41 152 SER A C 1
ATOM 1234 O O . SER A 1 152 ? -10.138 -36.233 -10.855 1.00 32.41 152 SER A O 1
ATOM 1236 N N . TRP A 1 153 ? -8.334 -36.200 -12.191 1.00 34.16 153 TRP A N 1
ATOM 1237 C CA . TRP A 1 153 ? -8.662 -34.965 -12.895 1.00 34.16 153 TRP A CA 1
ATOM 1238 C C . TRP A 1 153 ? -9.801 -35.243 -13.881 1.00 34.16 153 TRP A C 1
ATOM 1240 O O . TRP A 1 153 ? -9.568 -35.551 -15.047 1.00 34.16 153 TRP A O 1
ATOM 1250 N N . ASN A 1 154 ? -11.050 -35.107 -13.437 1.00 31.11 154 ASN A N 1
ATOM 1251 C CA . ASN A 1 154 ? -12.180 -35.042 -14.358 1.00 31.11 154 ASN A CA 1
ATOM 1252 C C . ASN A 1 154 ? -12.241 -33.639 -14.970 1.00 31.11 154 ASN A C 1
ATOM 1254 O O . ASN A 1 154 ? -13.010 -32.775 -14.552 1.00 31.11 154 ASN A O 1
ATOM 1258 N N . PHE A 1 155 ? -11.412 -33.418 -15.992 1.00 33.56 155 PHE A N 1
ATOM 1259 C CA . PHE A 1 155 ? -11.696 -32.420 -17.015 1.00 33.56 155 PHE A CA 1
ATOM 1260 C C . PHE A 1 155 ? -12.971 -32.869 -17.739 1.00 33.56 155 PHE A C 1
ATOM 1262 O O . PHE A 1 155 ? -12.913 -33.632 -18.702 1.00 33.56 155 PHE A O 1
ATOM 1269 N N . THR A 1 156 ? -14.138 -32.363 -17.343 1.00 37.38 156 THR A N 1
ATOM 1270 C CA . THR A 1 156 ? -15.256 -32.243 -18.286 1.00 37.38 156 THR A CA 1
ATOM 1271 C C . THR A 1 156 ? -14.890 -31.168 -19.302 1.00 37.38 156 THR A C 1
ATOM 1273 O O . THR A 1 156 ? -15.350 -30.029 -19.259 1.00 37.38 156 THR A O 1
ATOM 1276 N N . ARG A 1 157 ? -14.006 -31.542 -20.230 1.00 35.59 157 ARG A N 1
ATOM 1277 C CA . ARG A 1 157 ? -13.885 -30.905 -21.534 1.00 35.59 157 ARG A CA 1
ATOM 1278 C C . ARG A 1 157 ? -15.257 -31.095 -22.179 1.00 35.59 157 ARG A C 1
ATOM 1280 O O . ARG A 1 157 ? -15.631 -32.226 -22.483 1.00 35.59 157 ARG A O 1
ATOM 1287 N N . LYS A 1 158 ? -16.027 -30.017 -22.366 1.00 36.28 158 LYS A N 1
ATOM 1288 C CA . LYS A 1 158 ? -17.078 -30.029 -23.391 1.00 36.28 158 LYS A CA 1
ATOM 1289 C C . LYS A 1 158 ? -16.368 -30.440 -24.680 1.00 36.28 158 LYS A C 1
ATOM 1291 O O . LYS A 1 158 ? -15.519 -29.692 -25.163 1.00 36.28 158 LYS A O 1
ATOM 1296 N N . LYS A 1 159 ? -16.615 -31.665 -25.153 1.00 36.09 159 LYS A N 1
ATOM 1297 C CA . LYS A 1 159 ? -16.158 -32.086 -26.476 1.00 36.09 159 LYS A CA 1
ATOM 1298 C C . LYS A 1 159 ? -16.732 -31.069 -27.469 1.00 36.09 159 LYS A C 1
ATOM 1300 O O . LYS A 1 159 ? -17.937 -30.823 -27.402 1.00 36.09 159 LYS A O 1
ATOM 1305 N N . PRO A 1 160 ? -15.914 -30.457 -28.338 1.00 40.62 160 PRO A N 1
ATOM 1306 C CA . PRO A 1 160 ? -16.465 -29.878 -29.549 1.00 40.62 160 PRO A CA 1
ATOM 1307 C C . PRO A 1 160 ? -17.165 -31.020 -30.295 1.00 40.62 160 PRO A C 1
ATOM 1309 O O . PRO A 1 160 ? -16.634 -32.131 -30.339 1.00 40.62 160 PRO A O 1
ATOM 1312 N N . GLU A 1 161 ? -18.368 -30.778 -30.806 1.00 51.56 161 GLU A N 1
ATOM 1313 C CA . GLU A 1 161 ? -18.998 -31.668 -31.781 1.00 51.56 161 GLU A CA 1
ATOM 1314 C C . GLU A 1 161 ? -18.016 -31.854 -32.944 1.00 51.56 161 GLU A C 1
ATOM 1316 O O . GLU A 1 161 ? -17.766 -30.938 -33.723 1.00 51.56 161 GLU A O 1
ATOM 1321 N N . GLU A 1 162 ? -17.372 -33.018 -32.989 1.00 46.47 162 GLU A N 1
ATOM 1322 C CA . GLU A 1 162 ? -16.497 -33.412 -34.085 1.00 46.47 162 GLU A CA 1
ATOM 1323 C C . GLU A 1 162 ? -17.390 -33.833 -35.253 1.00 46.47 162 GLU A C 1
ATOM 1325 O O . GLU A 1 162 ? -18.077 -34.853 -35.168 1.00 46.47 162 GLU A O 1
ATOM 1330 N N . ASP A 1 163 ? -17.384 -33.036 -36.323 1.00 53.28 163 ASP A N 1
ATOM 1331 C CA . ASP A 1 163 ? -18.077 -33.334 -37.576 1.00 53.28 163 ASP A CA 1
ATOM 1332 C C . ASP A 1 163 ? -17.576 -34.689 -38.124 1.00 53.28 163 ASP A C 1
ATOM 1334 O O . ASP A 1 163 ? -16.380 -34.829 -38.412 1.00 53.28 163 ASP A O 1
ATOM 1338 N N . PRO A 1 164 ? -18.440 -35.716 -38.248 1.00 55.38 164 PRO A N 1
ATOM 1339 C CA . PRO A 1 164 ? -18.035 -37.053 -38.675 1.00 55.38 164 PRO A CA 1
ATOM 1340 C C . PRO A 1 164 ? -17.382 -37.072 -40.065 1.00 55.38 164 PRO A C 1
ATOM 1342 O O . PRO A 1 164 ? -16.585 -37.971 -40.331 1.00 55.38 164 PRO A O 1
ATOM 1345 N N . LYS A 1 165 ? -17.625 -36.060 -40.911 1.00 57.38 165 LYS A N 1
ATOM 1346 C CA . LYS A 1 165 ? -16.971 -35.945 -42.225 1.00 57.38 165 LYS A CA 1
ATOM 1347 C C . LYS A 1 165 ? -15.475 -35.642 -42.134 1.00 57.38 165 LYS A C 1
ATOM 1349 O O . LYS A 1 165 ? -14.705 -36.140 -42.948 1.00 57.38 165 LYS A O 1
ATOM 1354 N N . ALA A 1 166 ? -15.041 -34.906 -41.110 1.00 54.25 166 ALA A N 1
ATOM 1355 C CA . ALA A 1 166 ? -13.628 -34.567 -40.933 1.00 54.25 166 ALA A CA 1
ATOM 1356 C C . ALA A 1 166 ? -12.770 -35.792 -40.560 1.00 54.25 166 ALA A C 1
ATOM 1358 O O . ALA A 1 166 ? -11.581 -35.832 -40.864 1.00 54.25 166 ALA A O 1
ATOM 1359 N N . LYS A 1 167 ? -13.366 -36.819 -39.931 1.00 58.31 167 LYS A N 1
ATOM 1360 C CA . LYS A 1 167 ? -12.656 -38.060 -39.573 1.00 58.31 167 LYS A CA 1
ATOM 1361 C C . LYS A 1 167 ? -12.433 -38.988 -40.761 1.00 58.31 167 LYS A C 1
ATOM 1363 O O . LYS A 1 167 ? -11.430 -39.697 -40.789 1.00 58.31 167 LYS A O 1
ATOM 1368 N N . GLU A 1 168 ? -13.354 -38.996 -41.719 1.00 59.28 168 GLU A N 1
ATOM 1369 C CA . GLU A 1 168 ? -13.269 -39.861 -42.898 1.00 59.28 168 GLU A CA 1
ATOM 1370 C C . GLU A 1 168 ? -12.182 -39.366 -43.867 1.00 59.28 168 GLU A C 1
ATOM 1372 O O . GLU A 1 168 ? -11.348 -40.154 -44.315 1.00 59.28 168 GLU A O 1
ATOM 1377 N N . GLU A 1 169 ? -12.083 -38.047 -44.070 1.00 62.22 169 GLU A N 1
ATOM 1378 C CA . GLU A 1 169 ? -11.036 -37.442 -44.906 1.00 62.22 169 GLU A CA 1
ATOM 1379 C C . GLU A 1 169 ? -9.621 -37.631 -44.327 1.00 62.22 169 GLU A C 1
ATOM 1381 O O . GLU A 1 169 ? -8.673 -37.899 -45.074 1.00 62.22 169 GLU A O 1
ATOM 1386 N N . ASP A 1 170 ? -9.457 -37.554 -43.001 1.00 64.62 170 ASP A N 1
ATOM 1387 C CA . ASP A 1 170 ? -8.153 -37.760 -42.356 1.00 64.62 170 ASP A CA 1
ATOM 1388 C C . ASP A 1 170 ? -7.714 -39.235 -42.379 1.00 64.62 170 ASP A C 1
ATOM 1390 O O . ASP A 1 170 ? -6.529 -39.529 -42.577 1.00 64.62 170 ASP A O 1
ATOM 1394 N N . LEU A 1 171 ? -8.653 -40.180 -42.256 1.00 64.62 171 LEU A N 1
ATOM 1395 C CA . LEU A 1 171 ? -8.364 -41.614 -42.366 1.00 64.62 171 LEU A CA 1
ATOM 1396 C C . LEU A 1 171 ? -7.943 -42.005 -43.786 1.00 64.62 171 LEU A C 1
ATOM 1398 O O . LEU A 1 171 ? -6.947 -42.719 -43.950 1.00 64.62 171 LEU A O 1
ATOM 1402 N N . GLU A 1 172 ? -8.619 -41.479 -44.812 1.00 72.31 172 GLU A N 1
ATOM 1403 C CA . GLU A 1 172 ? -8.205 -41.686 -46.204 1.00 72.31 172 GLU A CA 1
ATOM 1404 C C . GLU A 1 172 ? -6.813 -41.104 -46.477 1.00 72.31 172 GLU A C 1
ATOM 1406 O O . GLU A 1 172 ? -5.989 -41.718 -47.166 1.00 72.31 172 GLU A O 1
ATOM 1411 N N . ARG A 1 173 ? -6.513 -39.927 -45.917 1.00 71.81 173 ARG A N 1
ATOM 1412 C CA . ARG A 1 173 ? -5.214 -39.270 -46.096 1.00 71.81 173 ARG A CA 1
ATOM 1413 C C . ARG A 1 173 ? -4.079 -40.069 -45.456 1.00 71.81 173 ARG A C 1
ATOM 1415 O O . ARG A 1 173 ? -2.998 -40.177 -46.044 1.00 71.81 173 ARG A O 1
ATOM 1422 N N . ILE A 1 174 ? -4.323 -40.664 -44.289 1.00 69.94 174 ILE A N 1
ATOM 1423 C CA . ILE A 1 174 ? -3.367 -41.539 -43.599 1.00 69.94 174 ILE A CA 1
ATOM 1424 C C . ILE A 1 174 ? -3.177 -42.854 -44.371 1.00 69.94 174 ILE A C 1
ATOM 1426 O O . ILE A 1 174 ? -2.036 -43.274 -44.579 1.00 69.94 174 ILE A O 1
ATOM 1430 N N . GLN A 1 175 ? -4.252 -43.467 -44.879 1.00 73.69 175 GLN A N 1
ATOM 1431 C CA . GLN A 1 175 ? -4.162 -44.690 -45.687 1.00 73.69 175 GLN A CA 1
ATOM 1432 C C . GLN A 1 175 ? -3.397 -44.481 -47.000 1.00 73.69 175 GLN A C 1
ATOM 1434 O O . GLN A 1 175 ? -2.529 -45.293 -47.331 1.00 73.69 175 GLN A O 1
ATOM 1439 N N . ARG A 1 176 ? -3.626 -43.372 -47.716 1.00 73.69 176 ARG A N 1
ATOM 1440 C CA . ARG A 1 176 ? -2.865 -43.051 -48.941 1.00 73.69 176 ARG A CA 1
ATOM 1441 C C . ARG A 1 176 ? -1.376 -42.855 -48.655 1.00 73.69 176 ARG A C 1
ATOM 1443 O O . ARG A 1 176 ? -0.536 -43.282 -49.445 1.00 73.69 176 ARG A O 1
ATOM 1450 N N . ARG A 1 177 ? -1.031 -42.257 -47.510 1.00 72.75 177 ARG A N 1
ATOM 1451 C CA . ARG A 1 177 ? 0.368 -42.050 -47.106 1.00 72.75 177 ARG A CA 1
ATOM 1452 C C . ARG A 1 177 ? 1.064 -43.367 -46.749 1.00 72.75 177 ARG A C 1
ATOM 1454 O O . ARG A 1 177 ? 2.226 -43.549 -47.098 1.00 72.75 177 ARG A O 1
ATOM 1461 N N . MET A 1 178 ? 0.346 -44.298 -46.121 1.00 67.56 178 MET A N 1
ATOM 1462 C CA . MET A 1 178 ? 0.839 -45.649 -45.823 1.00 67.56 178 MET A CA 1
ATOM 1463 C C . MET A 1 178 ? 1.078 -46.471 -47.099 1.00 67.56 178 MET A C 1
ATOM 1465 O O . MET A 1 178 ? 2.111 -47.124 -47.217 1.00 67.56 178 MET A O 1
ATOM 1469 N N . GLN A 1 179 ? 0.181 -46.391 -48.087 1.00 71.56 179 GLN A N 1
ATOM 1470 C CA . GLN A 1 179 ? 0.350 -47.089 -49.370 1.00 71.56 179 GLN A CA 1
ATOM 1471 C C . GLN A 1 179 ? 1.540 -46.560 -50.186 1.00 71.56 179 GLN A C 1
ATOM 1473 O O . GLN A 1 179 ? 2.257 -47.343 -50.802 1.00 71.56 179 GLN A O 1
ATOM 1478 N N . GLN A 1 180 ? 1.807 -45.250 -50.148 1.00 69.94 180 GLN A N 1
ATOM 1479 C CA . GLN A 1 180 ? 2.973 -44.655 -50.818 1.00 69.94 180 GLN A CA 1
ATOM 1480 C C . GLN A 1 180 ? 4.310 -45.034 -50.167 1.00 69.94 180 GLN A C 1
ATOM 1482 O O . GLN A 1 180 ? 5.329 -45.079 -50.852 1.00 69.94 180 GLN A O 1
ATOM 1487 N N . LEU A 1 181 ? 4.320 -45.301 -48.857 1.00 64.06 181 LEU A N 1
ATOM 1488 C CA . LEU A 1 181 ? 5.516 -45.748 -48.138 1.00 64.06 181 LEU A CA 1
ATOM 1489 C C . LEU A 1 181 ? 5.808 -47.239 -48.345 1.00 64.06 181 LEU A C 1
ATOM 1491 O O . LEU A 1 181 ? 6.966 -47.627 -48.274 1.00 64.06 181 LEU A O 1
ATOM 1495 N N . ALA A 1 182 ? 4.789 -48.052 -48.632 1.00 60.94 182 ALA A N 1
ATOM 1496 C CA . ALA A 1 182 ? 4.939 -49.483 -48.907 1.00 60.94 182 ALA A CA 1
ATOM 1497 C C . ALA A 1 182 ? 5.352 -49.805 -50.361 1.00 60.94 182 ALA A C 1
ATOM 1499 O O . ALA A 1 182 ? 5.671 -50.951 -50.660 1.00 60.94 182 ALA A O 1
ATOM 1500 N N . ALA A 1 183 ? 5.321 -48.817 -51.263 1.00 59.88 183 ALA A N 1
ATOM 1501 C CA . ALA A 1 183 ? 5.685 -48.957 -52.678 1.00 59.88 183 ALA A CA 1
ATOM 1502 C C . ALA A 1 183 ? 7.103 -48.436 -53.014 1.00 59.88 183 ALA A C 1
ATOM 1504 O O . ALA A 1 183 ? 7.438 -48.290 -54.191 1.00 59.88 183 ALA A O 1
ATOM 1505 N N . LYS A 1 184 ? 7.915 -48.133 -51.994 1.00 49.62 184 LYS A N 1
ATOM 1506 C CA . LYS A 1 184 ? 9.360 -47.874 -52.094 1.00 49.62 184 LYS A CA 1
ATOM 1507 C C . LYS A 1 184 ? 10.132 -49.038 -51.494 1.00 49.62 184 LYS A C 1
ATOM 1509 O O . LYS A 1 184 ? 11.239 -49.295 -52.010 1.00 49.62 184 LYS A O 1
#

InterPro domains:
  IPR017380 Histone acetyltransferase type B, catalytic subunit [PTHR12046] (2-175)

Sequence (184 aa):
LASRMLEQVYADAAGAEALDLTVEDPSEEFQQLRESVDVRRVRQTSDNFYVKAVETLLSKCRPMLENGIRADTLLLPTKDVYDKAERELKIHRAQLRKIWEHLLRLAGLDRQALEQVVAHRVSSEVSEKRLWEGAKSKHLFNFNNDNFIMTSWNFTRKKPEEDPKAKEEDLERIQRRMQQLAAK

Organism: NCBI:txid464258

Nearest PDB structures (foldseek):
  4i17-assembly1_A  TM=2.405E-01  e=7.165E+00  Bacteroides fragilis NCTC 9343

pLDDT: mean 81.11, std 21.29, range [28.38, 97.75]

Secondary structure (DSSP, 8-state):
-HHHHHHHHHHHHHHTT-S-B--SS--HHHHHHHHHHHHHHHHS-TT-HHHHHHHHHHHHHHHHHHTT--HHHHSSPPHHHHHHIIIII-B-HHHHHHHHHHHHHHTT--HHHHHHHHHHHHHHHHHHHHHHHHHHTS------S------------------HHHHHHHHHHHHHHHHHHHT-

Mean predicted aligned error: 14.03 Å

Foldseek 3Di:
DVLVVVVVVQVVCLVVVHQADDDPPDDPVRLVSVLVSLLVVCCPPPVVVLLVQQLVQCVVCVVVVVVVNALLVRQADDPVRQNCCRNPRRHHRLSVLSSSLVSNVVSPPDPVSSCRNVVVSVVVVVVVVVVVVVVVPDDPPDDPDDDDDPPPPPPPPVDDPDDPVVVVVVVVVVVVVVVVVVVD

Solvent-accessible surface area (backbone atoms only — not comparable to full-atom values): 11068 Å² total; per-residue (Å²): 109,70,69,59,52,54,52,46,52,49,50,51,39,56,75,69,68,46,65,49,59,87,73,82,88,67,52,70,69,54,47,54,50,49,50,57,50,50,47,49,52,49,65,64,41,94,80,34,56,60,58,52,50,48,55,52,49,50,66,69,41,45,68,46,46,76,70,66,46,63,42,52,81,68,74,58,86,50,72,68,56,46,55,48,33,19,72,76,64,30,40,34,66,76,58,43,54,57,42,46,53,52,50,40,51,75,73,62,53,54,70,68,48,49,49,44,36,51,50,50,52,54,52,51,53,53,49,51,50,54,52,51,58,58,47,73,75,48,85,81,78,85,75,93,72,95,76,82,86,76,82,80,79,79,75,82,66,80,72,73,86,73,60,71,66,64,56,53,57,51,51,51,53,51,51,54,53,52,55,60,64,73,75,111

Radius of gyration: 26.93 Å; Cα contacts (8 Å, |Δi|>4): 103; chains: 1; bounding box: 37×62×75 Å